Protein AF-A0A1A0FKZ5-F1 (afdb_monomer)

pLDDT: mean 76.73, std 18.74, range [37.38, 97.31]

Mean predicted aligned error: 16.05 Å

Solvent-accessible surface area (backbone atoms only — not comparable to full-atom values): 12827 Å² total; per-residue (Å²): 136,85,81,79,83,78,76,83,50,74,65,57,54,52,52,53,51,53,53,50,51,52,51,52,55,55,51,49,52,54,51,52,54,51,53,55,49,52,60,52,51,57,55,52,49,54,51,52,52,53,47,53,52,49,51,53,54,52,46,52,40,27,32,74,78,39,56,64,48,36,35,38,37,26,44,72,43,79,56,90,95,37,84,40,32,40,33,35,35,24,33,53,88,68,75,56,38,76,75,51,75,45,66,34,37,61,48,95,86,55,76,66,78,79,34,62,44,74,77,38,61,47,37,44,75,36,95,91,36,90,27,33,22,43,34,72,42,46,64,36,81,59,36,43,61,51,71,50,77,42,58,23,50,67,50,48,52,52,53,54,45,65,76,65,57,72,89,80,79,90,78,94,72,88,78,77,91,85,80,89,77,81,84,88,76,83,87,90,78,89,84,81,91,78,81,89,82,90,85,82,87,79,82,90,81,90,84,136

Nearest PDB structures (foldseek):
  3gyo-assembly1_A  TM=3.257E-01  e=2.453E+00  Saccharomyces cerevisiae
  1xr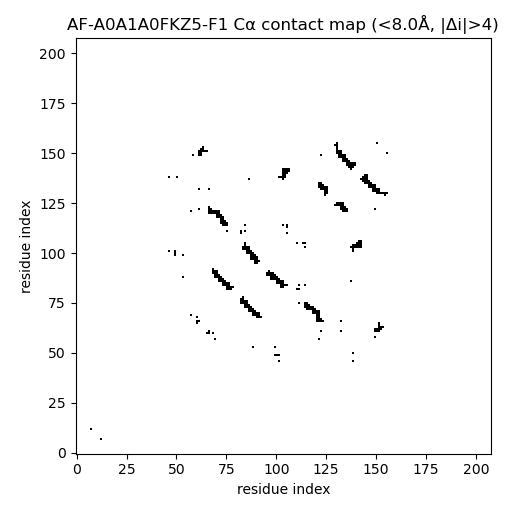0-assembly1_B  TM=2.768E-01  e=3.131E+00  Homo sapiens
  5knb-assembly1_G  TM=3.061E-01  e=9.972E+00  Enterococcus hirae ATCC 9790

Sequence (208 aa):
MRHAQRGFTLVELMVAMVIGTIIILGAGQLFLTTFQTFQNVDKISRKQENLVFIAQRVTREIRQNGPGRFTLECESEQVQEKDQCTCTVADTDEGNQPLVSFRKDLASDAMASQCEEPVRDLGEPVESNDALYRVALPIENNGESLIFHVAHRAAVLDIENAGNGGNDGNNNGNNGNNGNNGNNGNNGNNGNGNGGNANAGGRGNPNN

Structure (mmCIF, N/CA/C/O backbone):
data_AF-A0A1A0FKZ5-F1
#
_entry.id   AF-A0A1A0FKZ5-F1
#
loop_
_atom_site.group_PDB
_atom_site.id
_atom_site.type_symbol
_atom_site.label_atom_id
_atom_site.label_alt_id
_atom_site.label_comp_id
_atom_site.label_asym_id
_atom_site.label_entity_id
_atom_site.label_seq_id
_atom_site.pdbx_PDB_ins_code
_atom_site.Cartn_x
_atom_site.Cartn_y
_atom_site.Cartn_z
_atom_site.occupancy
_atom_site.B_iso_or_equiv
_atom_site.auth_seq_id
_atom_site.auth_comp_id
_atom_site.auth_asym_id
_atom_site.auth_atom_id
_atom_site.pdbx_PDB_model_num
ATOM 1 N N . MET A 1 1 ? -27.207 32.039 63.988 1.00 52.50 1 MET A N 1
ATOM 2 C CA . MET A 1 1 ? -28.091 31.354 63.019 1.00 52.50 1 MET A CA 1
ATOM 3 C C . MET A 1 1 ? -27.610 29.912 62.919 1.00 52.50 1 MET A C 1
ATOM 5 O O . MET A 1 1 ? -26.453 29.709 62.582 1.00 52.50 1 MET A O 1
ATOM 9 N N . ARG A 1 2 ? -28.406 28.926 63.353 1.00 59.38 2 ARG A N 1
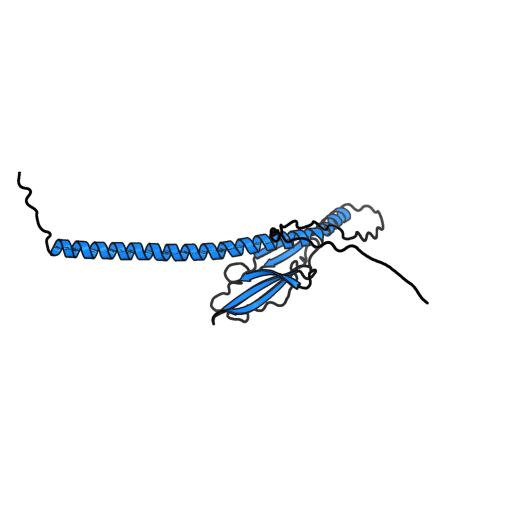ATOM 10 C CA . ARG A 1 2 ? -28.009 27.506 63.319 1.00 59.38 2 ARG A CA 1
ATOM 11 C C . ARG A 1 2 ? -28.452 26.914 61.983 1.00 59.38 2 ARG A C 1
ATOM 13 O O . ARG A 1 2 ? -29.649 26.831 61.731 1.00 59.38 2 ARG A O 1
ATOM 20 N N . HIS A 1 3 ? -27.500 26.534 61.136 1.00 62.47 3 HIS A N 1
ATOM 21 C CA . HIS A 1 3 ? -27.791 25.787 59.916 1.00 62.47 3 HIS A CA 1
ATOM 22 C C . HIS A 1 3 ? -28.210 24.366 60.301 1.00 62.47 3 HIS A C 1
ATOM 24 O O . HIS A 1 3 ? -27.417 23.607 60.851 1.00 62.47 3 HIS A O 1
ATOM 30 N N . ALA A 1 4 ? -29.473 24.021 60.055 1.00 63.81 4 ALA A N 1
ATOM 31 C CA . ALA A 1 4 ? -29.947 22.652 60.180 1.00 63.81 4 ALA A CA 1
ATOM 32 C C . ALA A 1 4 ? -29.345 21.827 59.034 1.00 63.81 4 ALA A C 1
ATOM 34 O O . ALA A 1 4 ? -29.677 22.045 57.869 1.00 63.81 4 ALA A O 1
ATOM 35 N N . GLN A 1 5 ? -28.445 20.900 59.358 1.00 69.88 5 GLN A N 1
ATOM 36 C CA . GLN A 1 5 ? -27.972 19.906 58.401 1.00 69.88 5 GLN A CA 1
ATOM 37 C C . GLN A 1 5 ? -29.117 18.927 58.129 1.00 69.88 5 GLN A C 1
ATOM 39 O O . GLN A 1 5 ? -29.456 18.095 58.969 1.00 69.88 5 GLN A O 1
ATOM 44 N N . ARG A 1 6 ? -29.758 19.062 56.967 1.00 72.00 6 ARG A N 1
ATOM 45 C CA . ARG A 1 6 ? -30.689 18.057 56.450 1.00 72.00 6 ARG A CA 1
ATOM 46 C C . ARG A 1 6 ? -29.858 16.867 55.964 1.00 72.00 6 ARG A C 1
ATOM 48 O O . ARG A 1 6 ? -29.045 17.028 55.062 1.00 72.00 6 ARG A O 1
ATOM 55 N N . GLY A 1 7 ? -30.008 15.715 56.618 1.00 73.81 7 GLY A N 1
ATOM 56 C CA . GLY A 1 7 ? -29.386 14.463 56.186 1.00 73.81 7 GLY A CA 1
ATOM 57 C C . GLY A 1 7 ? -30.010 13.950 54.886 1.00 73.81 7 GLY A C 1
ATOM 58 O O . GLY A 1 7 ? -31.175 14.231 54.611 1.00 73.81 7 GLY A O 1
ATOM 59 N N . PHE A 1 8 ? -29.230 13.209 54.101 1.00 77.69 8 PHE A N 1
ATOM 60 C CA . PHE A 1 8 ? -29.691 12.600 52.854 1.00 77.69 8 PHE A CA 1
ATOM 61 C C . PHE A 1 8 ? -30.720 11.504 53.120 1.00 77.69 8 PHE A C 1
ATOM 63 O O . PHE A 1 8 ? -30.576 10.698 54.044 1.00 77.69 8 PHE A O 1
ATOM 70 N N . THR A 1 9 ? -31.753 11.456 52.285 1.00 88.44 9 THR A N 1
ATOM 71 C CA . THR A 1 9 ? -32.725 10.361 52.314 1.00 88.44 9 THR A CA 1
ATOM 72 C C . THR A 1 9 ? -32.141 9.110 51.649 1.00 88.44 9 THR A C 1
ATOM 74 O O . THR A 1 9 ? -31.326 9.196 50.731 1.00 88.44 9 THR A O 1
ATOM 77 N N . LEU A 1 10 ? -32.568 7.917 52.080 1.00 90.81 10 LEU A N 1
ATOM 78 C CA . LEU A 1 10 ? -32.136 6.649 51.468 1.00 90.81 10 LEU A CA 1
ATOM 79 C C . LEU A 1 10 ? -32.458 6.611 49.962 1.00 90.81 10 LEU A C 1
ATOM 81 O O . LEU A 1 10 ? -31.671 6.108 49.163 1.00 90.81 10 LEU A O 1
ATOM 85 N N . VAL A 1 11 ? -33.584 7.219 49.577 1.00 93.31 11 VAL A N 1
ATOM 86 C CA . VAL A 1 11 ? -34.019 7.349 48.181 1.00 93.31 11 VAL A CA 1
ATOM 87 C C . VAL A 1 11 ? -33.087 8.264 47.377 1.00 93.31 11 VAL A C 1
ATOM 89 O O . VAL A 1 11 ? -32.729 7.904 46.259 1.00 93.31 11 VAL A O 1
ATOM 92 N N . GLU A 1 12 ? -32.629 9.397 47.927 1.00 92.00 12 GLU A N 1
ATOM 93 C CA . GLU A 1 12 ? -31.637 10.260 47.256 1.00 92.00 12 GLU A CA 1
ATOM 94 C C . GLU A 1 12 ? -30.333 9.518 46.962 1.00 92.00 12 GLU A C 1
ATOM 96 O O . GLU A 1 12 ? -29.773 9.672 45.878 1.00 92.00 12 GLU A O 1
ATOM 101 N N . LEU A 1 13 ? -29.869 8.685 47.897 1.00 91.12 13 LEU A N 1
ATOM 102 C CA . LEU A 1 13 ? -28.644 7.907 47.713 1.00 91.12 13 LEU A CA 1
ATOM 103 C C . LEU A 1 13 ? -28.816 6.867 46.596 1.00 91.12 13 LEU A C 1
ATOM 105 O O . LEU A 1 13 ? -27.956 6.751 45.722 1.00 91.12 13 LEU A O 1
ATOM 109 N N . MET A 1 14 ? -29.953 6.166 46.567 1.00 95.12 14 MET A N 1
ATOM 110 C CA . MET A 1 14 ? -30.265 5.213 45.496 1.00 95.12 14 MET A CA 1
ATOM 111 C C . MET A 1 14 ? -30.308 5.888 44.121 1.00 95.12 14 MET A C 1
ATOM 113 O O . MET A 1 14 ? -29.699 5.391 43.175 1.00 95.12 14 MET A O 1
ATOM 117 N 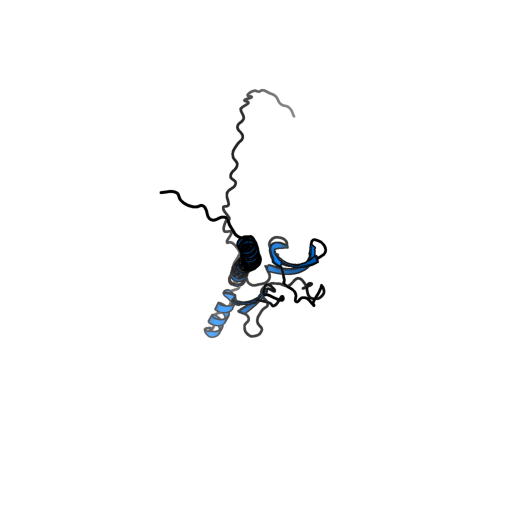N . VAL A 1 15 ? -30.971 7.043 44.014 1.00 95.69 15 VAL A N 1
ATOM 118 C CA . VAL A 1 15 ? -31.057 7.798 42.755 1.00 95.69 15 VAL A CA 1
ATOM 119 C C . VAL A 1 15 ? -29.676 8.290 42.313 1.00 95.69 15 VAL A C 1
ATOM 121 O O . VAL A 1 15 ? -29.320 8.125 41.147 1.00 95.69 15 VAL A O 1
ATOM 124 N N . ALA A 1 16 ? -28.862 8.821 43.230 1.00 95.69 16 ALA A N 1
ATOM 125 C CA . ALA A 1 16 ? -27.506 9.275 42.922 1.00 95.69 16 ALA A CA 1
ATOM 126 C C . ALA A 1 16 ? -26.613 8.137 42.397 1.00 95.69 16 ALA A C 1
ATOM 128 O O . ALA A 1 16 ? -25.882 8.326 41.424 1.00 95.69 16 ALA A O 1
ATOM 129 N N . MET A 1 17 ? -26.707 6.941 42.988 1.00 94.38 17 MET A N 1
ATOM 130 C CA . MET A 1 17 ? -25.947 5.767 42.551 1.00 94.38 17 MET A CA 1
ATOM 131 C C . MET A 1 17 ? -26.383 5.279 41.165 1.00 94.38 17 MET A C 1
ATOM 133 O O . MET A 1 17 ? -25.534 4.968 40.326 1.00 94.38 17 MET A O 1
ATOM 137 N N . VAL A 1 18 ? -27.690 5.254 40.892 1.00 97.06 18 VAL A N 1
ATOM 138 C CA . VAL A 1 18 ? -28.225 4.875 39.574 1.00 97.06 18 VAL A CA 1
ATOM 139 C C . VAL A 1 18 ? -27.765 5.864 38.503 1.00 97.06 18 VAL A C 1
ATOM 141 O O . VAL A 1 18 ? -27.221 5.444 37.483 1.00 97.06 18 VAL A O 1
ATOM 144 N N . ILE A 1 19 ? -27.907 7.170 38.753 1.00 96.75 19 ILE A N 1
ATOM 145 C CA . ILE A 1 19 ? -27.475 8.213 37.812 1.00 96.75 19 ILE A CA 1
ATOM 146 C C . ILE A 1 19 ? -25.961 8.130 37.575 1.00 96.75 19 ILE A C 1
ATOM 148 O O . ILE A 1 19 ? -25.523 8.145 36.425 1.00 96.75 19 ILE A O 1
ATOM 152 N N . GLY A 1 20 ? -25.162 7.973 38.635 1.00 96.88 20 GLY A N 1
ATOM 153 C CA . GLY A 1 20 ? -23.710 7.822 38.520 1.00 96.88 20 GLY A CA 1
ATOM 154 C C . GLY A 1 20 ? -23.307 6.608 37.680 1.00 96.88 20 GLY A C 1
ATOM 155 O O . GLY A 1 20 ? -22.432 6.713 36.824 1.00 96.88 20 GLY A O 1
ATOM 156 N N . THR A 1 21 ? -23.996 5.478 37.854 1.00 96.19 21 THR A N 1
ATOM 157 C CA . THR A 1 21 ? -23.720 4.248 37.094 1.00 96.19 21 THR A CA 1
ATOM 158 C C . THR A 1 21 ? -24.032 4.423 35.606 1.00 96.19 21 THR A C 1
ATOM 160 O O . THR A 1 21 ? -23.232 4.026 34.760 1.00 96.19 21 THR A O 1
ATOM 163 N N . ILE A 1 22 ? -25.155 5.068 35.273 1.00 97.31 22 ILE A N 1
ATOM 164 C CA . ILE A 1 22 ? -25.542 5.347 33.881 1.00 97.31 22 ILE A CA 1
ATOM 165 C C . ILE A 1 22 ? -24.504 6.245 33.199 1.00 97.31 22 ILE A C 1
ATOM 167 O O . ILE A 1 22 ? -24.086 5.955 32.078 1.00 97.31 22 ILE A O 1
ATOM 171 N N . ILE A 1 23 ? -24.053 7.304 33.879 1.00 97.12 23 ILE A N 1
ATOM 172 C CA . ILE A 1 23 ? -23.056 8.234 33.330 1.00 97.12 23 ILE A CA 1
ATOM 173 C C . ILE A 1 23 ? -21.723 7.519 33.081 1.00 97.12 23 ILE A C 1
ATOM 175 O O . ILE A 1 23 ? -21.146 7.680 32.008 1.00 97.12 23 ILE A O 1
ATOM 179 N N . ILE A 1 24 ? -21.249 6.704 34.031 1.00 96.62 24 ILE A N 1
ATOM 180 C CA . ILE A 1 24 ? -19.986 5.960 33.888 1.00 96.62 24 ILE A CA 1
ATOM 181 C C . ILE A 1 24 ? -20.064 4.966 32.725 1.00 96.62 24 ILE A C 1
ATOM 183 O O . ILE A 1 24 ? -19.129 4.894 31.930 1.00 96.62 24 ILE A O 1
ATOM 187 N N . LEU A 1 25 ? -21.172 4.232 32.585 1.00 94.62 25 LEU A N 1
ATOM 188 C CA . LEU A 1 25 ? -21.359 3.293 31.475 1.00 94.62 25 LEU A CA 1
ATOM 189 C C . LEU A 1 25 ? -21.413 4.012 30.121 1.00 94.62 25 LEU A C 1
ATOM 191 O O . LEU A 1 25 ? -20.750 3.582 29.178 1.00 94.62 25 LEU A O 1
ATOM 195 N N . GLY A 1 26 ? -22.147 5.125 30.032 1.00 93.81 26 GLY A N 1
ATOM 196 C CA . GLY A 1 26 ? -22.224 5.929 28.811 1.00 93.81 26 GLY A CA 1
ATOM 197 C C . GLY A 1 26 ? -20.870 6.523 28.410 1.00 93.81 26 GLY A C 1
ATOM 198 O O . GLY A 1 26 ? -20.446 6.391 27.262 1.00 93.81 26 GLY A O 1
ATOM 199 N N . ALA A 1 27 ? -20.147 7.117 29.364 1.00 93.25 27 ALA A N 1
ATOM 200 C CA . ALA A 1 27 ? -18.806 7.652 29.129 1.00 93.25 27 ALA A CA 1
ATOM 201 C C . ALA A 1 27 ? -17.795 6.547 28.775 1.00 93.25 27 ALA A C 1
ATOM 203 O O . ALA A 1 27 ? -16.945 6.747 27.907 1.00 93.25 27 ALA A O 1
ATOM 204 N N . GLY A 1 28 ? -17.912 5.368 29.397 1.00 91.06 28 GLY A N 1
ATOM 205 C CA . GLY A 1 28 ? -17.081 4.203 29.101 1.00 91.06 28 GLY A CA 1
ATOM 206 C C . GLY A 1 28 ? -17.231 3.730 27.656 1.00 91.06 28 GLY A C 1
ATOM 207 O O . GLY A 1 28 ? -16.228 3.499 26.986 1.00 91.06 28 GLY A O 1
ATOM 208 N N . GLN A 1 29 ? -18.462 3.658 27.140 1.00 85.12 29 GLN A N 1
ATOM 209 C CA . GLN A 1 29 ? -18.702 3.306 25.735 1.00 85.12 29 GLN A CA 1
ATOM 210 C C . GLN A 1 29 ? -18.050 4.308 24.776 1.00 85.12 29 GLN A C 1
ATOM 212 O O . GLN A 1 29 ? -17.319 3.898 23.876 1.00 85.12 29 GLN A O 1
ATOM 217 N N . LEU A 1 30 ? -18.240 5.611 25.007 1.00 83.81 30 LEU A N 1
ATOM 218 C CA . LEU A 1 30 ? -17.622 6.659 24.185 1.00 83.81 30 LEU A CA 1
ATOM 219 C C . LEU A 1 30 ? -16.091 6.573 24.193 1.00 83.81 30 LEU A C 1
ATOM 221 O O . LEU A 1 30 ? -15.450 6.707 23.147 1.00 83.81 30 LEU A O 1
ATOM 225 N N . PHE A 1 31 ? -15.501 6.320 25.361 1.00 85.62 31 PHE A N 1
ATOM 226 C CA . PHE A 1 31 ? -14.058 6.163 25.506 1.00 85.62 31 PHE A CA 1
ATOM 227 C C . PHE A 1 31 ? -13.532 4.946 24.727 1.00 85.62 31 PHE A C 1
ATOM 229 O O . PHE A 1 31 ? -12.544 5.063 24.000 1.00 85.62 31 PHE A O 1
ATOM 236 N N . LEU A 1 32 ? -14.224 3.803 24.803 1.00 80.75 32 LEU A N 1
ATOM 237 C CA . LEU A 1 32 ? -13.868 2.594 24.051 1.00 80.75 32 LEU A CA 1
ATOM 238 C C . LEU A 1 32 ? -13.947 2.815 22.532 1.00 80.75 32 LEU A C 1
ATOM 240 O O . LEU A 1 32 ? -13.007 2.463 21.817 1.00 80.75 32 LEU A O 1
ATOM 244 N N . THR A 1 33 ? -15.021 3.436 22.035 1.00 74.69 33 THR A N 1
ATOM 245 C CA . THR A 1 33 ? -15.176 3.757 20.603 1.00 74.69 33 THR A CA 1
ATOM 246 C C . THR A 1 33 ? -14.077 4.702 20.113 1.00 74.69 33 THR A C 1
ATOM 248 O O . THR A 1 33 ? -13.536 4.532 19.018 1.00 74.69 33 THR A O 1
ATOM 251 N N . THR A 1 34 ? -13.694 5.676 20.938 1.00 69.94 34 THR A N 1
ATOM 252 C CA . THR A 1 34 ? -12.610 6.614 20.626 1.00 69.94 34 THR A CA 1
ATOM 253 C C . THR A 1 34 ? -11.265 5.888 20.509 1.00 69.94 34 THR A C 1
ATOM 255 O O . THR A 1 34 ? -10.531 6.099 19.545 1.00 69.94 34 THR A O 1
ATOM 258 N N . PHE A 1 35 ? -10.963 4.966 21.429 1.00 69.50 35 PHE A N 1
ATOM 259 C CA . PHE A 1 35 ? -9.728 4.174 21.391 1.00 69.50 35 PHE A CA 1
ATOM 260 C C . PHE A 1 35 ? -9.647 3.265 20.153 1.00 69.50 35 PHE A C 1
ATOM 262 O O . PHE A 1 35 ? -8.599 3.171 19.515 1.00 69.50 35 PHE A O 1
ATOM 269 N N . GLN A 1 36 ? -10.767 2.649 19.762 1.00 67.62 36 GLN A N 1
ATOM 270 C CA . GLN A 1 36 ? -10.864 1.867 18.523 1.00 67.62 36 GLN A CA 1
ATOM 271 C C . GLN A 1 36 ? -10.640 2.735 17.275 1.00 67.62 36 GLN A C 1
ATOM 273 O O . GLN A 1 36 ? -9.952 2.320 16.343 1.00 67.62 36 GLN A O 1
ATOM 278 N N . THR A 1 37 ? -11.171 3.960 17.272 1.00 64.50 37 THR A N 1
ATOM 279 C CA . THR A 1 37 ? -11.005 4.910 16.162 1.00 64.50 37 THR A CA 1
ATOM 280 C C . THR A 1 37 ? -9.538 5.304 15.979 1.00 64.50 37 THR A C 1
ATOM 282 O O . THR A 1 37 ? -9.042 5.275 14.855 1.00 64.50 37 THR A O 1
ATOM 285 N N . PHE A 1 38 ? -8.808 5.584 17.065 1.00 61.06 38 PHE A N 1
ATOM 286 C CA . PHE A 1 38 ? -7.378 5.914 16.993 1.00 61.06 38 PHE A CA 1
ATOM 287 C C . PHE A 1 38 ? -6.530 4.779 16.404 1.00 61.06 38 PHE A C 1
ATOM 289 O O . PHE A 1 38 ? -5.713 5.022 15.518 1.00 61.06 38 PHE A O 1
ATOM 296 N N . GLN A 1 39 ? -6.774 3.529 16.810 1.00 63.56 39 GLN A N 1
ATOM 297 C CA . GLN A 1 39 ? -6.054 2.378 16.250 1.00 63.56 39 GLN A CA 1
ATO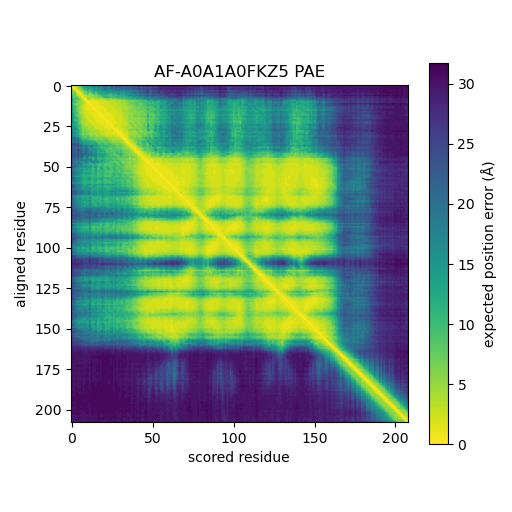M 298 C C . GLN A 1 39 ? -6.310 2.180 14.749 1.00 63.56 39 GLN A C 1
ATOM 300 O O . GLN A 1 39 ? -5.443 1.680 14.032 1.00 63.56 39 GLN A O 1
ATOM 305 N N . ASN A 1 40 ? -7.494 2.558 14.263 1.00 61.34 40 ASN A N 1
ATOM 306 C CA . ASN A 1 40 ? -7.819 2.486 12.841 1.00 61.34 40 ASN A CA 1
ATOM 307 C C . ASN A 1 40 ? -7.111 3.586 12.038 1.00 61.34 40 ASN A C 1
ATOM 309 O O . ASN A 1 40 ? -6.623 3.314 10.942 1.00 61.34 40 ASN A O 1
ATOM 313 N N . VAL A 1 41 ? -6.984 4.793 12.599 1.00 65.81 41 VAL A N 1
ATOM 314 C CA . VAL A 1 41 ? -6.246 5.901 11.967 1.00 65.81 41 VAL A CA 1
ATOM 315 C C . VAL A 1 41 ? -4.766 5.548 11.777 1.00 65.81 41 VAL A C 1
ATOM 317 O O . VAL A 1 41 ? -4.231 5.745 10.686 1.00 65.81 41 VAL A O 1
ATOM 320 N N . ASP A 1 42 ? -4.120 4.943 12.776 1.00 64.62 42 ASP A N 1
ATOM 321 C CA . ASP A 1 42 ? -2.703 4.557 12.682 1.00 64.62 42 ASP A CA 1
ATOM 322 C C . ASP A 1 42 ? -2.431 3.516 11.587 1.00 64.62 42 ASP A C 1
ATOM 324 O O . ASP A 1 42 ? -1.384 3.548 10.933 1.00 64.62 42 ASP A O 1
ATOM 328 N N . LYS A 1 43 ? -3.366 2.583 11.367 1.00 69.25 43 LYS A N 1
ATOM 329 C CA . LYS A 1 43 ? -3.251 1.573 10.303 1.00 69.25 43 LYS A CA 1
ATOM 330 C C . LYS A 1 43 ? -3.347 2.204 8.917 1.00 69.25 43 LYS A C 1
ATOM 332 O O . LYS A 1 43 ? -2.577 1.841 8.033 1.00 69.25 43 LYS A O 1
ATOM 337 N N . ILE A 1 44 ? -4.262 3.158 8.741 1.00 76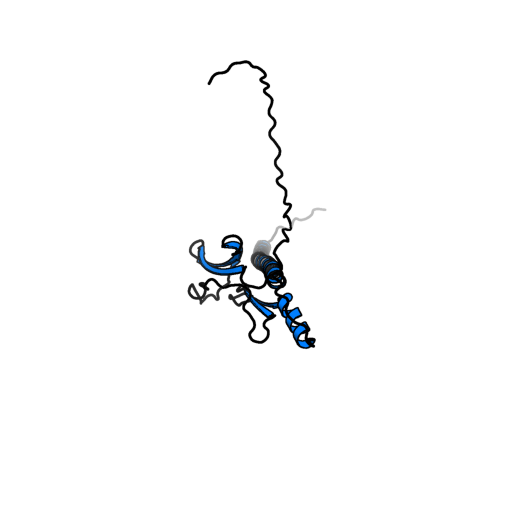.38 44 ILE A N 1
ATOM 338 C CA . ILE A 1 44 ? -4.435 3.883 7.476 1.00 76.38 44 ILE A CA 1
ATOM 339 C C . ILE A 1 44 ? -3.199 4.739 7.177 1.00 76.38 44 ILE A C 1
ATOM 341 O O . ILE A 1 44 ? -2.711 4.729 6.050 1.00 76.38 44 ILE A O 1
ATOM 345 N N . SER A 1 45 ? -2.657 5.421 8.189 1.00 80.50 45 SER A N 1
ATOM 346 C CA . SER A 1 45 ? -1.483 6.289 8.039 1.00 80.50 45 SER A CA 1
ATOM 347 C C . SER A 1 45 ? -0.269 5.542 7.466 1.00 80.50 45 SER A C 1
ATOM 349 O O . SER A 1 45 ? 0.309 5.967 6.468 1.00 80.50 45 SER A O 1
ATOM 351 N N . ARG A 1 46 ? 0.055 4.358 8.008 1.00 84.81 46 ARG A N 1
ATOM 352 C CA . ARG A 1 46 ? 1.186 3.540 7.519 1.00 84.81 46 ARG A CA 1
ATOM 353 C C . ARG A 1 46 ? 0.997 3.059 6.079 1.00 84.81 46 ARG A C 1
ATOM 355 O O . ARG A 1 46 ? 1.960 3.001 5.322 1.00 84.81 46 ARG A O 1
ATOM 362 N N . LYS A 1 47 ? -0.237 2.728 5.679 1.00 86.56 47 LYS A N 1
ATOM 363 C CA . LYS A 1 47 ? -0.533 2.356 4.285 1.00 86.56 47 LYS A CA 1
ATOM 364 C C . LYS A 1 47 ? -0.289 3.523 3.334 1.00 86.56 47 LYS A C 1
ATOM 366 O O . LYS A 1 47 ? 0.295 3.325 2.275 1.00 86.56 47 LYS A O 1
ATOM 371 N N . GLN A 1 48 ? -0.711 4.728 3.720 1.00 88.69 48 GLN A N 1
ATOM 372 C CA . GLN A 1 48 ? -0.500 5.929 2.913 1.00 88.69 48 GLN A CA 1
ATOM 373 C C . GLN A 1 48 ? 0.986 6.264 2.774 1.00 88.69 48 GLN A C 1
ATOM 375 O O . GLN A 1 48 ? 1.431 6.588 1.677 1.00 88.69 48 GLN A O 1
ATOM 380 N N . GLU A 1 49 ? 1.763 6.135 3.849 1.00 91.94 49 GLU A N 1
ATOM 381 C CA . GLU A 1 49 ? 3.214 6.334 3.813 1.00 91.94 49 GLU A CA 1
ATOM 382 C C . GLU A 1 49 ? 3.896 5.354 2.849 1.00 91.94 49 GLU A C 1
ATOM 384 O O . GLU A 1 49 ? 4.604 5.777 1.931 1.00 91.94 49 GLU A O 1
ATOM 389 N N . ASN A 1 50 ? 3.605 4.058 2.993 1.00 93.38 50 ASN A N 1
ATOM 390 C CA . ASN A 1 50 ? 4.139 3.014 2.121 1.00 93.38 50 ASN A CA 1
ATOM 391 C C . ASN A 1 50 ? 3.752 3.248 0.656 1.00 93.38 50 ASN A C 1
ATOM 393 O O . ASN A 1 50 ? 4.598 3.156 -0.233 1.00 93.38 50 ASN A O 1
ATOM 397 N N . LEU A 1 51 ? 2.489 3.597 0.402 1.00 93.62 51 LEU A N 1
ATOM 398 C CA . LEU A 1 51 ? 1.998 3.887 -0.939 1.00 93.62 51 LEU A CA 1
ATOM 399 C C . LEU A 1 51 ? 2.738 5.067 -1.573 1.00 93.62 51 LEU A C 1
ATOM 401 O O . LEU A 1 51 ? 3.205 4.961 -2.705 1.00 93.62 51 LEU A O 1
ATOM 405 N N . VAL A 1 52 ? 2.835 6.192 -0.860 1.00 94.69 52 VAL A N 1
ATOM 406 C CA . VAL A 1 52 ? 3.499 7.399 -1.370 1.00 94.69 52 VAL A CA 1
ATOM 407 C C . VAL A 1 52 ? 4.968 7.110 -1.658 1.00 94.69 52 VAL A C 1
ATOM 409 O O . VAL A 1 52 ? 5.467 7.510 -2.711 1.00 94.69 52 VAL A O 1
ATOM 412 N N . PHE A 1 53 ? 5.645 6.370 -0.777 1.00 95.69 53 PHE A N 1
ATOM 413 C CA . PHE A 1 53 ? 7.030 5.966 -0.987 1.00 95.69 53 PHE A CA 1
ATOM 414 C C . PHE A 1 53 ? 7.194 5.100 -2.246 1.00 95.69 53 PHE A C 1
ATOM 416 O O . PHE A 1 53 ? 8.002 5.436 -3.118 1.00 95.69 53 PHE A O 1
ATOM 423 N N . ILE A 1 54 ? 6.405 4.024 -2.380 1.00 95.62 54 ILE A N 1
ATOM 424 C CA . ILE A 1 54 ? 6.464 3.122 -3.542 1.00 95.62 54 ILE A CA 1
ATOM 425 C C . ILE A 1 54 ? 6.155 3.903 -4.822 1.00 95.62 54 ILE A C 1
ATOM 427 O O . ILE A 1 54 ? 6.922 3.839 -5.782 1.00 95.62 54 ILE A O 1
ATOM 431 N N . ALA A 1 55 ? 5.084 4.701 -4.826 1.00 95.50 55 ALA A N 1
ATOM 432 C CA . ALA A 1 55 ? 4.687 5.497 -5.980 1.00 95.50 55 ALA A CA 1
ATOM 433 C C . ALA A 1 55 ? 5.801 6.457 -6.416 1.00 95.50 55 ALA A C 1
ATOM 435 O O . ALA A 1 55 ? 6.098 6.534 -7.606 1.00 95.50 55 ALA A O 1
ATOM 436 N N . GLN A 1 56 ? 6.465 7.149 -5.485 1.00 95.94 56 GLN A N 1
ATOM 437 C CA . GLN A 1 56 ? 7.570 8.057 -5.809 1.00 95.94 56 GLN A CA 1
ATOM 438 C C . GLN A 1 56 ? 8.789 7.325 -6.382 1.00 95.94 56 GLN A C 1
ATOM 440 O O . GLN A 1 56 ? 9.371 7.796 -7.364 1.00 95.94 56 GLN A O 1
ATOM 445 N N . ARG A 1 57 ? 9.182 6.189 -5.791 1.00 95.12 57 ARG A N 1
ATOM 446 C CA . ARG A 1 57 ? 10.348 5.407 -6.235 1.00 95.12 57 ARG A CA 1
ATOM 447 C C . ARG A 1 57 ? 10.104 4.759 -7.596 1.00 95.12 57 ARG A C 1
ATOM 449 O O . ARG A 1 57 ? 10.874 5.011 -8.520 1.00 95.12 57 ARG A O 1
ATOM 456 N N . VAL A 1 58 ? 8.998 4.032 -7.743 1.00 95.38 58 VAL A N 1
ATOM 457 C CA . VAL A 1 58 ? 8.627 3.331 -8.982 1.00 95.38 58 VAL A CA 1
ATOM 458 C C . VAL A 1 58 ? 8.360 4.320 -10.114 1.00 95.38 58 VAL A C 1
ATOM 460 O O . VAL A 1 58 ? 8.892 4.159 -11.207 1.00 95.38 58 VAL A O 1
ATOM 463 N N . THR A 1 59 ? 7.608 5.398 -9.861 1.00 95.81 59 THR A N 1
ATOM 464 C CA . THR A 1 59 ? 7.329 6.408 -10.899 1.00 95.81 59 THR A CA 1
ATOM 465 C C . THR A 1 59 ? 8.607 7.067 -11.391 1.00 95.81 59 THR A C 1
ATOM 467 O O . THR A 1 59 ? 8.765 7.291 -12.589 1.00 95.81 59 THR A O 1
ATOM 470 N N . ARG A 1 60 ? 9.526 7.415 -10.484 1.00 95.38 60 ARG A N 1
ATOM 471 C CA . ARG A 1 60 ? 10.797 8.028 -10.877 1.00 95.38 60 ARG A CA 1
ATOM 472 C C . ARG A 1 60 ? 11.617 7.086 -11.753 1.00 95.38 60 ARG A C 1
ATOM 474 O O . ARG A 1 60 ? 12.137 7.546 -12.764 1.00 95.38 60 ARG A O 1
ATOM 481 N N . GLU A 1 61 ? 11.701 5.817 -11.374 1.00 95.12 61 GLU A N 1
ATOM 482 C CA . GLU A 1 61 ? 12.454 4.807 -12.115 1.00 95.12 61 GLU A CA 1
ATOM 483 C C . GLU A 1 61 ? 11.863 4.572 -13.505 1.00 95.12 61 GLU A C 1
ATOM 485 O O . GLU A 1 61 ? 12.556 4.783 -14.497 1.00 95.12 61 GLU A O 1
ATOM 490 N N . ILE A 1 62 ? 10.557 4.296 -13.597 1.00 94.44 62 ILE A N 1
ATOM 491 C CA . ILE A 1 62 ? 9.880 4.074 -14.884 1.00 94.44 62 I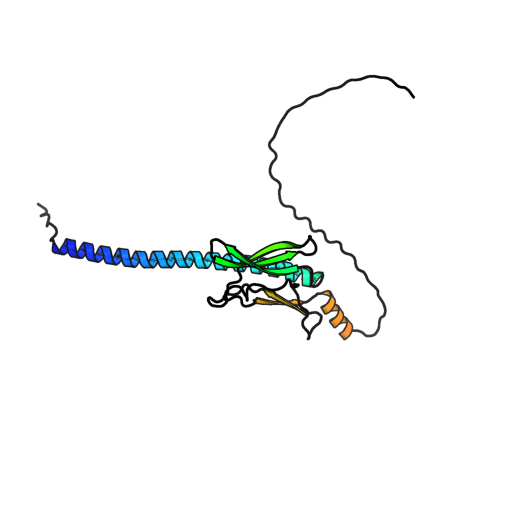LE A CA 1
ATOM 492 C C . ILE A 1 62 ? 10.029 5.287 -15.805 1.00 94.44 62 ILE A C 1
ATOM 494 O O . ILE A 1 62 ? 10.219 5.136 -17.008 1.00 94.44 62 ILE A O 1
ATOM 498 N N . ARG A 1 63 ? 9.989 6.511 -15.264 1.00 93.56 63 ARG A N 1
ATOM 499 C CA . ARG A 1 63 ? 10.177 7.730 -16.065 1.00 93.56 63 ARG A CA 1
ATOM 500 C C . ARG A 1 63 ? 11.589 7.878 -16.628 1.00 93.56 63 ARG A C 1
ATOM 502 O O . ARG A 1 63 ? 11.724 8.525 -17.667 1.00 93.56 63 ARG A O 1
ATOM 509 N N . GLN A 1 64 ? 12.609 7.390 -15.923 1.00 92.50 64 GLN A N 1
ATOM 510 C CA . GLN A 1 64 ? 14.024 7.633 -16.233 1.00 92.50 64 GLN A CA 1
ATOM 511 C C . GLN A 1 64 ? 14.666 6.471 -16.990 1.00 92.50 64 GLN A C 1
ATOM 513 O O . GLN A 1 64 ? 15.350 6.721 -17.978 1.00 92.50 64 GLN A O 1
ATOM 518 N N . ASN A 1 65 ? 14.421 5.245 -16.533 1.00 92.50 65 ASN A N 1
ATOM 519 C CA . ASN A 1 65 ? 15.126 4.040 -16.962 1.00 92.50 65 ASN A CA 1
ATOM 520 C C . ASN A 1 65 ? 14.180 2.972 -17.546 1.00 92.50 65 ASN A C 1
ATOM 522 O O . ASN A 1 65 ? 14.653 2.034 -18.178 1.00 92.50 65 ASN A O 1
ATOM 526 N N . GLY A 1 66 ? 12.862 3.124 -17.367 1.00 91.25 66 GLY A N 1
ATOM 527 C CA . GLY A 1 66 ? 11.855 2.145 -17.790 1.00 91.25 66 GLY A CA 1
ATOM 528 C C . GLY A 1 66 ? 11.414 1.194 -16.663 1.00 91.25 66 GLY A C 1
ATOM 529 O O . GLY A 1 66 ? 11.821 1.366 -15.512 1.00 91.25 66 GLY A O 1
ATOM 530 N N . PRO A 1 67 ? 10.503 0.246 -16.948 1.00 91.69 67 PRO A N 1
ATOM 531 C CA . PRO A 1 67 ? 10.018 -0.736 -15.971 1.00 91.69 67 PRO A CA 1
ATOM 532 C C . PRO A 1 67 ? 11.027 -1.875 -15.723 1.00 91.69 67 PRO A C 1
ATOM 534 O O . PRO A 1 67 ? 12.048 -1.966 -16.397 1.00 91.69 67 PRO A O 1
ATOM 537 N N . GLY A 1 68 ? 10.711 -2.778 -14.786 1.00 91.06 68 GLY A N 1
ATOM 538 C CA . GLY A 1 68 ? 11.429 -4.055 -14.602 1.00 91.06 68 GLY A CA 1
ATOM 539 C C . GLY A 1 68 ? 12.451 -4.096 -13.461 1.00 91.06 68 GLY A C 1
ATOM 540 O O . GLY A 1 68 ? 12.889 -5.170 -13.065 1.00 91.06 68 GLY A O 1
ATOM 541 N N . ARG A 1 69 ? 12.804 -2.948 -12.873 1.00 93.75 69 ARG A N 1
ATOM 542 C CA . ARG A 1 69 ? 13.694 -2.902 -11.699 1.00 93.75 69 ARG A CA 1
ATOM 543 C C . ARG A 1 69 ? 13.004 -3.313 -10.397 1.00 93.75 69 ARG A C 1
ATOM 545 O O . ARG A 1 69 ? 13.626 -3.874 -9.503 1.00 93.75 69 ARG A O 1
ATOM 552 N N . PHE A 1 70 ? 11.730 -2.970 -10.243 1.00 95.81 70 PHE A N 1
ATOM 553 C CA . PHE A 1 70 ? 11.004 -3.257 -9.012 1.00 95.81 70 PHE A CA 1
ATOM 554 C C . PHE A 1 70 ? 10.056 -4.422 -9.216 1.00 95.81 70 PHE A C 1
ATOM 556 O O . PHE A 1 70 ? 9.285 -4.417 -10.173 1.00 95.81 70 PHE A O 1
ATOM 563 N N . THR A 1 71 ? 10.069 -5.365 -8.285 1.00 95.12 71 THR A N 1
ATOM 564 C CA . THR A 1 71 ? 9.151 -6.504 -8.251 1.00 95.12 71 THR A CA 1
ATOM 565 C C . THR A 1 71 ? 8.181 -6.365 -7.089 1.00 95.12 71 THR A C 1
ATOM 567 O O . THR A 1 71 ? 8.459 -5.680 -6.103 1.00 95.12 71 THR A O 1
ATOM 570 N N . LEU A 1 72 ? 7.022 -6.999 -7.219 1.00 94.56 72 LEU A N 1
ATOM 571 C CA . LEU A 1 72 ? 6.056 -7.184 -6.147 1.00 94.56 72 LEU A CA 1
ATOM 572 C C . LEU A 1 72 ? 5.847 -8.681 -5.932 1.00 94.56 72 LEU A C 1
ATOM 574 O O . LEU A 1 72 ? 5.568 -9.411 -6.883 1.00 94.56 72 LEU A O 1
ATOM 578 N N . GLU A 1 73 ? 5.935 -9.097 -4.676 1.00 93.44 73 GLU A N 1
ATOM 579 C CA . GLU A 1 73 ? 5.666 -10.461 -4.229 1.00 93.44 73 GLU A CA 1
ATOM 580 C C . GLU A 1 73 ? 4.757 -10.413 -3.003 1.00 93.44 73 GLU A C 1
ATOM 582 O O . GLU A 1 73 ? 4.973 -9.592 -2.109 1.00 93.44 73 GLU A O 1
ATOM 587 N N . CYS A 1 74 ? 3.729 -11.260 -2.964 1.00 92.19 74 CYS A N 1
ATOM 588 C CA . CYS A 1 74 ? 2.819 -11.363 -1.827 1.00 92.19 74 CYS A CA 1
ATOM 589 C C . CYS A 1 74 ? 2.844 -12.787 -1.276 1.00 92.19 74 CYS A C 1
ATOM 591 O O . CYS A 1 74 ? 2.534 -13.737 -1.994 1.00 92.19 74 CYS A O 1
ATOM 593 N N . GLU A 1 75 ? 3.172 -12.913 0.008 1.00 89.12 75 GLU A N 1
ATOM 594 C CA . GLU A 1 75 ? 3.251 -14.188 0.717 1.00 89.12 75 GLU A CA 1
ATOM 595 C C . GLU A 1 75 ? 2.334 -14.177 1.949 1.00 89.12 75 GLU A C 1
ATOM 597 O O . GLU A 1 75 ? 2.079 -13.136 2.572 1.00 89.12 75 GLU A O 1
ATOM 602 N N . SER A 1 76 ? 1.807 -15.355 2.287 1.00 86.94 76 SER A N 1
ATOM 603 C CA . SER A 1 76 ? 1.042 -15.570 3.512 1.00 86.94 76 SER A CA 1
ATOM 604 C C . SER A 1 76 ? 1.987 -15.899 4.664 1.00 86.94 76 SER A C 1
ATOM 606 O O . SER A 1 76 ? 2.579 -16.974 4.709 1.00 86.94 76 SER A O 1
ATOM 608 N N . GLU A 1 77 ? 2.076 -15.008 5.645 1.00 80.62 77 GLU A N 1
ATOM 609 C CA . GLU A 1 77 ? 2.875 -15.198 6.853 1.00 80.62 77 GLU A CA 1
ATOM 610 C C . GLU A 1 77 ? 1.980 -15.574 8.043 1.00 80.62 77 GLU A C 1
ATOM 612 O O . GLU A 1 77 ? 0.966 -14.922 8.314 1.00 80.62 77 GLU A O 1
ATOM 617 N N . GLN A 1 78 ? 2.372 -16.593 8.814 1.00 77.06 78 GLN A N 1
ATOM 618 C CA . GLN A 1 78 ? 1.685 -16.941 10.062 1.00 77.06 78 GLN A CA 1
ATOM 619 C C . GLN A 1 78 ? 2.201 -16.086 11.221 1.00 77.06 78 GLN A C 1
ATOM 621 O O . GLN A 1 78 ? 3.253 -16.359 11.803 1.00 77.06 78 GLN A O 1
ATOM 626 N N . VAL A 1 79 ? 1.438 -15.062 11.603 1.00 73.50 79 VAL A N 1
ATOM 627 C CA . VAL A 1 79 ? 1.774 -14.189 12.735 1.00 73.50 79 VAL A CA 1
ATOM 628 C C . VAL A 1 79 ? 0.794 -14.451 13.874 1.00 73.50 79 VAL A C 1
ATOM 630 O O . VAL A 1 79 ? -0.362 -14.043 13.813 1.00 73.50 79 VAL A O 1
ATOM 633 N N . GLN A 1 80 ? 1.265 -15.096 14.948 1.00 72.94 80 GLN A N 1
ATOM 634 C CA . GLN A 1 80 ? 0.461 -15.375 16.153 1.00 72.94 80 GLN A CA 1
ATOM 635 C C . GLN A 1 80 ? -0.866 -16.093 15.830 1.00 72.94 80 GLN A C 1
ATOM 637 O O . GLN A 1 80 ? -1.940 -15.612 16.190 1.00 72.94 80 GLN A O 1
ATOM 642 N N . GLU A 1 81 ? -0.781 -17.223 15.117 1.00 65.69 81 GLU A N 1
ATOM 643 C CA . GLU A 1 81 ? -1.928 -18.077 14.741 1.00 65.69 81 GLU A CA 1
ATOM 644 C C . GLU A 1 81 ? -2.985 -17.393 13.850 1.00 65.69 81 GLU A C 1
ATOM 646 O O . GLU A 1 81 ? -4.099 -17.894 13.696 1.00 65.69 81 GLU A O 1
ATOM 651 N N . LYS A 1 82 ? -2.645 -16.252 13.238 1.00 69.62 82 LYS A N 1
ATOM 652 C CA . LYS A 1 82 ? -3.442 -15.613 12.189 1.00 69.62 82 LYS A CA 1
ATOM 653 C C . LYS A 1 82 ? -2.630 -15.546 10.905 1.00 69.62 82 LYS A C 1
ATOM 655 O O . LYS A 1 82 ? -1.511 -15.032 10.917 1.00 69.62 82 LYS A O 1
ATOM 660 N N . ASP A 1 83 ? -3.217 -16.024 9.813 1.00 75.25 83 ASP A N 1
ATOM 661 C CA . ASP A 1 83 ? -2.656 -15.839 8.478 1.00 75.25 83 ASP A CA 1
ATOM 662 C C . ASP A 1 83 ? -2.752 -14.353 8.111 1.00 75.25 83 ASP A C 1
ATOM 664 O O . ASP A 1 83 ? -3.826 -13.741 8.157 1.00 75.25 83 ASP A O 1
ATOM 668 N N . GLN A 1 84 ? -1.608 -13.752 7.800 1.00 83.62 84 GLN A N 1
ATOM 669 C CA . GLN A 1 84 ? -1.502 -12.368 7.370 1.00 83.62 84 GLN A CA 1
ATOM 670 C C . GLN A 1 84 ? -0.840 -12.318 5.998 1.00 83.62 84 GLN A C 1
ATOM 672 O O . GLN A 1 84 ? 0.249 -12.843 5.810 1.00 83.62 84 GLN A O 1
ATOM 677 N N . CYS A 1 85 ? -1.467 -11.611 5.063 1.00 88.94 85 CYS A N 1
ATOM 678 C CA . CYS A 1 85 ? -0.887 -11.382 3.748 1.00 88.94 85 CYS A CA 1
ATOM 679 C C . CYS A 1 85 ? 0.018 -10.167 3.751 1.00 88.94 85 CYS A C 1
ATOM 681 O O . CYS A 1 85 ? -0.440 -9.037 3.968 1.00 88.94 85 CYS A O 1
ATOM 683 N N . THR A 1 86 ? 1.295 -10.411 3.495 1.00 90.81 86 THR A N 1
ATOM 684 C CA . THR A 1 86 ? 2.318 -9.379 3.403 1.00 90.81 86 THR A CA 1
ATOM 685 C C . THR A 1 86 ? 2.797 -9.316 1.958 1.00 90.81 86 THR A C 1
ATOM 687 O O . THR A 1 86 ? 3.265 -10.303 1.403 1.00 90.81 86 THR A O 1
ATOM 690 N N . CYS A 1 87 ? 2.671 -8.142 1.345 1.00 92.94 87 CYS A N 1
ATOM 691 C CA . CYS A 1 87 ? 3.230 -7.854 0.033 1.00 92.94 87 CYS A CA 1
ATOM 692 C C . CYS A 1 87 ? 4.495 -7.019 0.193 1.00 92.94 87 CYS A C 1
ATOM 694 O O . CYS A 1 87 ? 4.490 -6.014 0.910 1.00 92.94 87 CYS A O 1
ATOM 696 N N . THR A 1 88 ? 5.559 -7.414 -0.492 1.00 94.19 88 THR A N 1
ATOM 697 C CA . THR A 1 88 ? 6.865 -6.766 -0.450 1.00 94.19 88 THR A CA 1
ATOM 698 C C . THR A 1 88 ? 7.241 -6.279 -1.840 1.00 94.19 88 THR A C 1
ATOM 700 O O . THR A 1 88 ? 7.152 -7.017 -2.819 1.00 94.19 88 THR A O 1
ATOM 703 N N . VAL A 1 89 ? 7.658 -5.016 -1.916 1.00 95.44 89 VAL A N 1
ATOM 704 C CA . VAL A 1 89 ? 8.291 -4.446 -3.106 1.00 95.44 89 VAL A CA 1
ATOM 705 C C . VAL A 1 89 ? 9.800 -4.557 -2.945 1.00 95.44 89 VAL A C 1
ATOM 707 O O . VAL A 1 89 ? 10.331 -4.067 -1.943 1.00 95.44 89 VAL A O 1
ATOM 710 N N . ALA A 1 90 ? 10.481 -5.162 -3.916 1.00 95.44 90 ALA A N 1
ATOM 711 C CA . ALA A 1 90 ? 11.926 -5.385 -3.890 1.00 95.44 90 ALA A CA 1
ATOM 712 C C . ALA A 1 90 ? 12.647 -4.734 -5.084 1.00 95.44 90 ALA A C 1
ATOM 714 O O . ALA A 1 90 ? 12.043 -4.502 -6.131 1.00 95.44 90 ALA A O 1
ATOM 715 N N . ASP A 1 91 ? 13.928 -4.398 -4.898 1.00 94.81 91 ASP A N 1
ATOM 716 C CA . ASP A 1 91 ? 14.826 -3.827 -5.909 1.00 94.81 91 ASP A CA 1
ATOM 717 C C . ASP A 1 91 ? 15.672 -4.949 -6.510 1.00 94.81 91 ASP A C 1
ATOM 719 O O . ASP A 1 91 ? 16.517 -5.531 -5.819 1.00 94.81 91 ASP A O 1
ATOM 723 N N . THR A 1 92 ? 15.459 -5.271 -7.783 1.00 91.56 92 THR A N 1
ATOM 724 C CA . THR A 1 92 ? 16.179 -6.362 -8.449 1.00 91.56 92 THR A CA 1
ATOM 725 C C . THR A 1 92 ? 17.622 -5.990 -8.785 1.00 91.56 92 THR A C 1
ATOM 727 O O . THR A 1 92 ? 18.484 -6.872 -8.764 1.00 91.56 92 THR A O 1
ATOM 730 N N . ASP A 1 93 ? 17.928 -4.701 -8.976 1.00 89.56 93 ASP A N 1
ATOM 731 C CA . ASP A 1 93 ? 19.292 -4.224 -9.253 1.00 89.56 93 ASP A CA 1
ATOM 732 C C . ASP A 1 93 ? 20.211 -4.367 -8.029 1.00 89.56 93 ASP A C 1
ATOM 734 O O . ASP A 1 93 ? 21.427 -4.520 -8.165 1.00 89.56 93 ASP A O 1
ATOM 738 N N . GLU A 1 94 ? 19.636 -4.356 -6.824 1.00 86.75 94 GLU A N 1
ATOM 739 C CA . GLU A 1 94 ? 20.352 -4.498 -5.549 1.00 86.75 94 GLU A CA 1
ATOM 740 C C . GLU A 1 94 ? 20.212 -5.912 -4.954 1.00 86.75 94 GLU A C 1
ATOM 742 O O . GLU A 1 94 ? 20.256 -6.105 -3.739 1.00 86.75 94 GLU A O 1
ATOM 747 N N . GLY A 1 95 ? 20.055 -6.930 -5.807 1.00 86.12 95 GLY A N 1
ATOM 748 C CA . GLY A 1 95 ? 20.003 -8.329 -5.372 1.00 86.12 95 GLY A CA 1
ATOM 749 C C . GLY A 1 95 ? 18.683 -8.719 -4.704 1.00 86.12 95 GLY A C 1
ATOM 750 O O . GLY A 1 95 ? 18.687 -9.512 -3.763 1.00 86.12 95 GLY A O 1
ATOM 751 N N . ASN A 1 96 ? 17.566 -8.175 -5.194 1.00 88.56 96 ASN A N 1
ATOM 752 C CA . ASN A 1 96 ? 16.215 -8.373 -4.659 1.00 88.56 96 ASN A CA 1
ATOM 753 C C . ASN A 1 96 ? 16.057 -7.840 -3.221 1.00 88.56 96 ASN A C 1
ATOM 755 O O . ASN A 1 96 ? 15.421 -8.467 -2.371 1.00 88.56 96 ASN A O 1
ATOM 759 N N . GLN A 1 97 ? 16.662 -6.683 -2.930 1.00 92.06 97 GLN A N 1
ATOM 760 C CA . GLN A 1 97 ? 16.572 -6.057 -1.612 1.00 92.06 97 GLN A CA 1
ATOM 761 C C . GLN A 1 97 ? 15.133 -5.584 -1.348 1.00 92.06 97 GLN A C 1
ATOM 763 O O . GLN A 1 97 ? 14.588 -4.850 -2.170 1.00 92.06 97 GLN A O 1
ATOM 768 N N . PRO A 1 98 ? 14.512 -5.920 -0.204 1.00 93.38 98 PRO A N 1
ATOM 769 C CA . PRO A 1 98 ? 13.180 -5.425 0.126 1.00 93.38 98 PRO A CA 1
ATOM 770 C C . PRO A 1 98 ? 13.219 -3.918 0.415 1.00 93.38 98 PRO A C 1
ATOM 772 O O . PRO A 1 98 ? 13.950 -3.472 1.302 1.00 93.38 98 PRO A O 1
ATOM 775 N N . LEU A 1 99 ? 12.415 -3.126 -0.301 1.00 92.75 99 LEU A N 1
ATOM 776 C CA . LEU A 1 99 ? 12.254 -1.695 -0.020 1.00 92.75 99 LEU A CA 1
ATOM 777 C C . LEU A 1 99 ? 11.169 -1.452 1.025 1.00 92.75 99 LEU A C 1
ATOM 779 O O . LEU A 1 99 ? 11.383 -0.718 1.986 1.00 92.75 99 LEU A O 1
ATOM 783 N N . VAL A 1 100 ? 9.975 -2.000 0.785 1.00 94.94 100 VAL A N 1
ATOM 784 C CA . VAL A 1 100 ? 8.779 -1.756 1.599 1.00 94.94 100 VAL A CA 1
ATOM 785 C C . VAL A 1 100 ? 7.904 -2.994 1.604 1.00 94.94 100 VAL A C 1
ATOM 787 O O . VAL A 1 100 ? 7.578 -3.529 0.546 1.00 94.94 100 VAL A O 1
ATOM 790 N N . SER A 1 101 ? 7.450 -3.370 2.797 1.00 93.12 101 SER A N 1
ATOM 791 C CA . SER A 1 101 ? 6.432 -4.398 2.997 1.00 93.12 101 SER A CA 1
ATOM 792 C C . SER A 1 101 ? 5.160 -3.774 3.564 1.00 93.12 101 SER A C 1
ATOM 794 O O . SER A 1 101 ? 5.199 -2.923 4.460 1.00 93.12 101 SER A O 1
ATOM 796 N N . PHE A 1 102 ? 4.009 -4.186 3.045 1.00 92.25 102 PHE A N 1
ATOM 797 C CA . PHE A 1 102 ? 2.698 -3.729 3.492 1.00 92.25 102 PHE A CA 1
ATOM 798 C C . PHE A 1 102 ? 1.714 -4.892 3.576 1.00 92.25 102 PHE A C 1
ATOM 800 O O . PHE A 1 102 ? 1.896 -5.938 2.962 1.00 9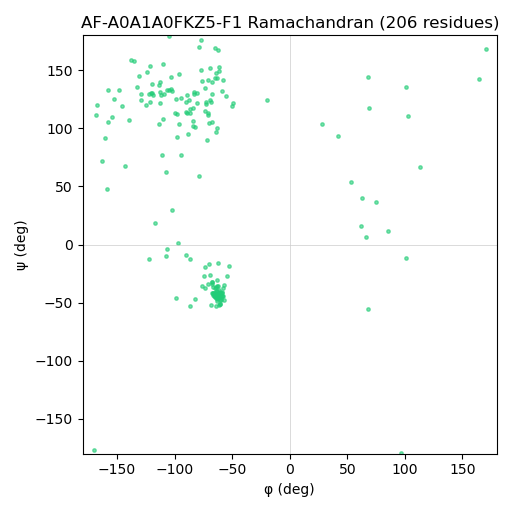2.25 102 PHE A O 1
ATOM 807 N N . ARG A 1 103 ? 0.653 -4.707 4.363 1.00 90.06 103 ARG A N 1
ATOM 808 C CA . ARG A 1 103 ? -0.399 -5.716 4.496 1.00 90.06 103 ARG A CA 1
ATOM 809 C C . ARG A 1 103 ? -1.392 -5.598 3.348 1.00 90.06 103 ARG A C 1
ATOM 811 O O . ARG A 1 103 ? -1.895 -4.497 3.110 1.00 90.06 103 ARG A O 1
ATOM 818 N N . LYS A 1 104 ? -1.705 -6.725 2.712 1.00 89.50 104 LYS A N 1
ATOM 819 C CA . LYS A 1 104 ? -2.845 -6.871 1.804 1.00 89.50 104 LYS A CA 1
ATOM 820 C C . LYS A 1 104 ? -4.049 -7.297 2.636 1.00 89.50 104 LYS A C 1
ATOM 822 O O . LYS A 1 104 ? -4.056 -8.379 3.223 1.00 89.50 104 LYS A O 1
ATOM 827 N N . ASP A 1 105 ? -5.045 -6.424 2.739 1.00 85.38 105 ASP A N 1
ATOM 828 C CA . ASP A 1 105 ? -6.275 -6.757 3.455 1.00 85.38 105 ASP A CA 1
ATOM 829 C C . ASP A 1 105 ? -7.068 -7.744 2.602 1.00 85.38 105 ASP A C 1
ATOM 831 O O . ASP A 1 105 ? -7.416 -7.422 1.480 1.00 85.38 105 ASP A O 1
ATOM 835 N N . LEU A 1 106 ? -7.375 -8.935 3.100 1.00 80.06 106 LEU A N 1
ATOM 836 C CA . LEU A 1 106 ? -8.259 -9.859 2.390 1.00 80.06 106 LEU A CA 1
ATOM 837 C C . LEU A 1 106 ? -9.689 -9.719 2.913 1.00 80.06 106 LEU A C 1
ATOM 839 O O . LEU A 1 106 ? -9.903 -9.472 4.104 1.00 80.06 106 LEU A O 1
ATOM 843 N N . ALA A 1 107 ? -10.676 -9.899 2.034 1.00 71.25 107 ALA A N 1
ATOM 844 C CA . ALA A 1 107 ? -12.052 -10.099 2.472 1.00 71.25 107 ALA A CA 1
ATOM 845 C C . ALA A 1 107 ? -12.114 -11.335 3.392 1.00 71.25 107 ALA A C 1
ATOM 847 O O . ALA A 1 107 ? -11.421 -12.324 3.149 1.00 71.25 107 ALA A O 1
ATOM 848 N N . SER A 1 108 ? -12.936 -11.280 4.446 1.00 60.34 108 SER A N 1
ATOM 849 C CA . SER A 1 108 ? -12.977 -12.257 5.554 1.00 60.34 108 SER A CA 1
ATOM 850 C C . SER A 1 108 ? -13.134 -13.724 5.140 1.00 60.34 108 SER A C 1
ATOM 852 O O . SER A 1 108 ? -12.815 -14.612 5.925 1.00 60.34 108 SER A O 1
ATOM 854 N N . ASP A 1 109 ? -13.591 -13.971 3.914 1.00 58.47 109 ASP A N 1
ATOM 855 C CA . ASP A 1 109 ? -13.973 -15.293 3.420 1.00 58.47 109 ASP A CA 1
ATOM 856 C C . ASP A 1 109 ? -12.946 -15.871 2.424 1.00 58.47 109 ASP A C 1
ATOM 858 O O . ASP A 1 109 ? -13.064 -17.016 1.990 1.00 58.47 109 ASP A O 1
ATOM 862 N N . ALA A 1 110 ? -11.915 -15.099 2.069 1.00 56.84 110 ALA A N 1
ATOM 863 C CA . ALA A 1 110 ? -10.896 -15.447 1.084 1.00 56.84 110 ALA A CA 1
ATOM 864 C C . ALA A 1 110 ? -9.558 -15.771 1.763 1.00 56.84 110 ALA A C 1
ATOM 866 O O . ALA A 1 110 ? -8.570 -15.065 1.599 1.00 56.84 110 ALA A O 1
ATOM 867 N N . MET A 1 111 ? -9.523 -16.815 2.585 1.00 61.94 111 MET A N 1
ATOM 868 C CA . MET A 1 111 ? -8.330 -17.169 3.356 1.00 61.94 111 MET A CA 1
ATOM 869 C C . MET A 1 111 ? -7.313 -17.944 2.489 1.00 61.94 111 MET A C 1
ATOM 871 O O . MET A 1 111 ? -7.659 -18.899 1.791 1.00 61.94 111 MET A O 1
ATOM 875 N N . ALA A 1 112 ? -6.054 -17.501 2.533 1.00 57.25 112 ALA A N 1
ATOM 876 C CA . ALA A 1 112 ? -4.840 -18.074 1.930 1.00 57.25 112 ALA A CA 1
ATOM 877 C C . ALA A 1 112 ? -4.709 -18.069 0.389 1.00 57.25 112 ALA A C 1
ATOM 879 O O . ALA A 1 112 ? -3.744 -17.513 -0.125 1.00 57.25 112 ALA A O 1
ATOM 880 N N . SER A 1 113 ? -5.654 -18.623 -0.379 1.00 59.88 113 SER A N 1
ATOM 881 C CA . SER A 1 113 ? -5.443 -18.830 -1.837 1.00 59.88 113 SER A CA 1
ATOM 882 C C . SER A 1 113 ? -5.411 -17.554 -2.695 1.00 59.88 113 SER A C 1
ATOM 884 O O . SER A 1 113 ? -4.936 -17.589 -3.823 1.00 59.88 113 SER A O 1
ATOM 886 N N . GLN A 1 114 ? -5.907 -16.426 -2.176 1.00 70.56 114 GLN A N 1
ATOM 887 C CA . GLN A 1 114 ? -5.877 -15.115 -2.853 1.00 70.56 114 GLN A CA 1
ATOM 888 C C . GLN A 1 114 ? -4.702 -14.232 -2.394 1.00 70.56 114 GLN A C 1
ATOM 890 O O . GLN A 1 114 ? -4.573 -13.073 -2.805 1.00 70.56 114 GLN A O 1
ATOM 895 N N . CYS A 1 115 ? -3.876 -14.769 -1.494 1.00 82.00 115 CYS A N 1
ATOM 896 C CA . CYS A 1 115 ? -2.703 -14.103 -0.956 1.00 82.00 115 CYS A CA 1
ATOM 897 C C . CYS A 1 115 ? -1.505 -14.239 -1.889 1.00 82.00 115 CYS A C 1
ATOM 899 O O . CYS A 1 115 ? -0.840 -13.246 -2.172 1.00 82.00 115 CYS A O 1
ATOM 901 N N . GLU A 1 116 ? -1.273 -15.471 -2.353 1.00 75.69 116 GLU A N 1
ATOM 902 C CA . GLU A 1 116 ? -0.153 -15.829 -3.211 1.00 75.69 116 GLU A CA 1
ATOM 903 C C . GLU A 1 116 ? -0.333 -15.173 -4.580 1.00 75.69 116 GLU A C 1
ATOM 905 O O . GLU A 1 116 ? -1.158 -15.584 -5.399 1.00 75.69 116 GLU A O 1
ATOM 910 N N . GLU A 1 117 ? 0.449 -14.125 -4.814 1.00 75.94 117 GLU A N 1
ATOM 911 C CA . GLU A 1 117 ? 0.655 -13.557 -6.139 1.00 75.94 117 GLU A CA 1
ATOM 912 C C . GLU A 1 117 ? 2.081 -13.893 -6.573 1.00 75.94 117 GLU A C 1
ATOM 914 O O . GLU A 1 117 ? 3.016 -13.656 -5.802 1.00 75.94 117 GLU A O 1
ATOM 919 N N . PRO A 1 118 ? 2.276 -14.447 -7.785 1.00 80.12 118 PRO A N 1
ATOM 920 C CA . PRO A 1 118 ? 3.613 -14.715 -8.282 1.00 80.12 118 PRO A CA 1
ATOM 921 C C . PRO A 1 118 ? 4.393 -13.406 -8.392 1.00 80.12 118 PRO A C 1
ATOM 923 O O . PRO A 1 118 ? 3.818 -12.356 -8.693 1.00 80.12 118 PRO A O 1
ATOM 926 N N . VAL A 1 119 ? 5.711 -13.499 -8.204 1.00 86.94 119 VAL A N 1
ATOM 927 C CA . VAL A 1 119 ? 6.629 -12.377 -8.408 1.00 86.94 119 VAL A CA 1
ATOM 928 C C . VAL A 1 119 ? 6.362 -11.758 -9.778 1.00 86.94 119 VAL A C 1
ATOM 930 O O . VAL A 1 119 ? 6.480 -12.427 -10.809 1.00 86.94 119 VAL A O 1
ATOM 933 N N . ARG A 1 120 ? 5.984 -10.481 -9.779 1.00 91.69 120 ARG A N 1
ATOM 934 C CA . ARG A 1 120 ? 5.708 -9.712 -10.996 1.00 91.69 120 ARG A CA 1
ATOM 935 C C . ARG A 1 120 ? 6.426 -8.378 -10.971 1.00 91.69 120 ARG A C 1
ATOM 937 O O . ARG A 1 120 ? 6.537 -7.742 -9.922 1.00 91.69 120 ARG A O 1
ATOM 944 N N . ASP A 1 121 ? 6.860 -7.940 -12.141 1.00 92.75 121 ASP A N 1
ATOM 945 C CA . ASP A 1 121 ? 7.482 -6.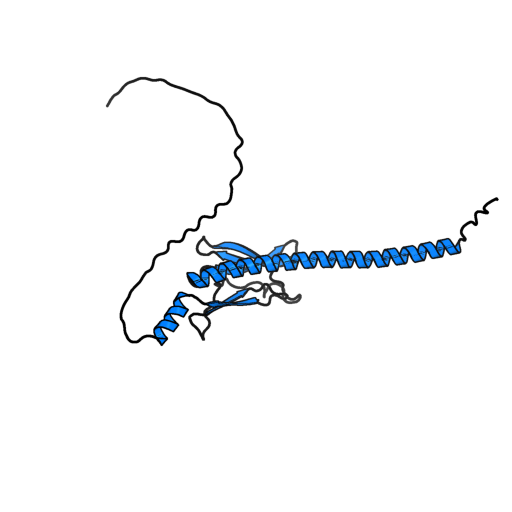633 -12.304 1.00 92.75 121 ASP A CA 1
ATOM 946 C C . ASP A 1 121 ? 6.443 -5.517 -12.153 1.00 92.75 121 ASP A C 1
ATOM 948 O O . ASP A 1 121 ? 5.302 -5.599 -12.621 1.00 92.75 121 ASP A O 1
ATOM 952 N N . LEU A 1 122 ? 6.846 -4.428 -11.507 1.00 93.44 122 LEU A N 1
ATOM 953 C CA . LEU A 1 122 ? 6.053 -3.214 -11.421 1.00 93.44 122 LEU A CA 1
ATOM 954 C C . LEU A 1 122 ? 6.270 -2.366 -12.678 1.00 93.44 122 LEU A C 1
ATOM 956 O O . LEU A 1 122 ? 7.364 -1.857 -12.927 1.00 93.44 122 LEU A O 1
ATOM 960 N N . GLY A 1 123 ? 5.187 -2.166 -13.432 1.00 91.81 123 GLY A N 1
ATOM 961 C CA . GLY A 1 123 ? 5.183 -1.380 -14.666 1.00 91.81 123 GLY A CA 1
ATOM 962 C C . GLY A 1 123 ? 4.914 -2.243 -15.892 1.00 91.81 123 GLY A C 1
ATOM 963 O O . GLY A 1 123 ? 5.776 -2.392 -16.749 1.00 91.81 123 GLY A O 1
ATOM 964 N N . GLU A 1 124 ? 3.706 -2.791 -15.988 1.00 92.00 124 GLU A N 1
ATOM 965 C CA . GLU A 1 124 ? 3.262 -3.534 -17.171 1.00 92.00 124 GLU A CA 1
ATOM 966 C C . GLU A 1 124 ? 2.988 -2.551 -18.321 1.00 92.00 124 GLU A C 1
ATOM 968 O O . GLU A 1 124 ? 2.354 -1.518 -18.085 1.00 92.00 124 GLU A O 1
ATOM 973 N N . PRO A 1 125 ? 3.442 -2.817 -19.555 1.00 91.38 125 PRO A N 1
ATOM 974 C CA . PRO A 1 125 ? 3.150 -1.943 -20.686 1.00 91.38 125 PRO A CA 1
ATOM 975 C C . PRO A 1 125 ? 1.641 -1.900 -20.967 1.00 91.38 125 PRO A C 1
ATOM 977 O O . PRO A 1 125 ? 0.940 -2.906 -20.846 1.00 91.38 125 PRO A O 1
ATOM 980 N N . VAL A 1 126 ? 1.130 -0.731 -21.351 1.00 92.19 126 VAL A N 1
ATOM 981 C CA . VAL A 1 126 ? -0.270 -0.563 -21.759 1.00 92.19 126 VAL A CA 1
ATOM 982 C C . VAL A 1 126 ? -0.380 -0.790 -23.266 1.00 92.19 126 VAL A C 1
ATOM 984 O O . VAL A 1 126 ? 0.230 -0.060 -24.037 1.00 92.19 126 VAL A O 1
ATOM 987 N N . GLU A 1 127 ? -1.209 -1.747 -23.700 1.00 86.44 127 GLU A N 1
ATOM 988 C CA . GLU A 1 127 ? -1.321 -2.160 -25.117 1.00 86.44 127 GLU A CA 1
ATOM 989 C C . GLU A 1 127 ? -1.620 -1.016 -26.104 1.00 86.44 127 GLU A C 1
ATOM 991 O O . GLU A 1 127 ? -1.289 -1.104 -27.282 1.00 86.44 127 GLU A O 1
ATOM 996 N N . SER A 1 128 ? -2.267 0.059 -25.649 1.00 82.69 128 SER A N 1
ATOM 997 C CA . SER A 1 128 ? -2.612 1.204 -26.497 1.00 82.69 128 SER A CA 1
ATOM 998 C C . SER A 1 128 ? -1.507 2.257 -26.614 1.00 82.69 128 SER A C 1
ATOM 1000 O O . SER A 1 128 ? -1.634 3.165 -27.438 1.00 82.69 128 SER A O 1
ATOM 1002 N N . ASN A 1 129 ? -0.466 2.197 -25.778 1.00 83.94 129 ASN A N 1
ATOM 1003 C CA . ASN A 1 129 ? 0.579 3.212 -25.722 1.00 83.94 129 ASN A CA 1
ATOM 1004 C C . ASN A 1 129 ? 1.874 2.650 -25.114 1.00 83.94 129 ASN A C 1
ATOM 1006 O O . ASN A 1 129 ? 1.999 2.546 -23.895 1.00 83.94 129 ASN A O 1
ATOM 1010 N N . ASP A 1 130 ? 2.869 2.411 -25.969 1.00 82.38 130 ASP A N 1
ATOM 1011 C CA . ASP A 1 130 ? 4.191 1.879 -25.598 1.00 82.38 130 ASP A CA 1
ATOM 1012 C C . ASP A 1 130 ? 4.990 2.792 -24.648 1.00 82.38 130 ASP A C 1
ATOM 1014 O O . ASP A 1 130 ? 5.968 2.373 -24.019 1.00 82.38 130 ASP A O 1
ATOM 1018 N N . ALA A 1 131 ? 4.584 4.058 -24.522 1.00 88.38 131 ALA A N 1
ATOM 1019 C CA . ALA A 1 131 ? 5.168 4.993 -23.578 1.00 88.38 131 ALA A CA 1
ATOM 1020 C C . ALA A 1 131 ? 4.477 4.987 -22.210 1.00 88.38 131 ALA A C 1
ATOM 1022 O O . ALA A 1 131 ? 5.005 5.612 -21.292 1.00 88.38 131 ALA A O 1
ATOM 1023 N N . LEU A 1 132 ? 3.333 4.315 -22.041 1.00 93.06 132 LEU A N 1
ATOM 1024 C CA . LEU A 1 132 ? 2.599 4.230 -20.779 1.00 93.06 132 LEU A CA 1
ATOM 1025 C C . LEU A 1 132 ? 2.742 2.853 -20.134 1.00 93.06 132 LEU A C 1
ATOM 1027 O O . LEU A 1 132 ? 2.506 1.817 -20.746 1.00 93.06 132 LEU A O 1
ATOM 1031 N N . TYR A 1 133 ? 3.034 2.877 -18.840 1.00 94.94 133 TYR A N 1
ATOM 1032 C CA . TYR A 1 133 ? 3.158 1.698 -17.997 1.00 94.94 133 TYR A CA 1
ATOM 1033 C C . TYR A 1 133 ? 2.141 1.764 -16.871 1.00 94.94 133 TYR A C 1
ATOM 1035 O O . TYR A 1 133 ? 1.925 2.815 -16.261 1.00 94.94 133 TYR A O 1
ATOM 1043 N N . ARG A 1 134 ? 1.520 0.629 -16.583 1.00 94.88 134 ARG A N 1
ATOM 1044 C CA . ARG A 1 134 ? 0.543 0.443 -15.522 1.00 94.88 134 ARG A CA 1
ATOM 1045 C C . ARG A 1 134 ? 1.225 -0.167 -14.304 1.00 94.88 134 ARG A C 1
ATOM 1047 O O . ARG A 1 134 ? 1.817 -1.242 -14.372 1.00 94.88 134 ARG A O 1
ATOM 1054 N N . VAL A 1 135 ? 1.091 0.499 -13.164 1.00 95.62 135 VAL A N 1
ATOM 1055 C CA . VAL A 1 135 ? 1.547 0.000 -11.865 1.00 95.62 135 VAL A CA 1
ATOM 1056 C C . VAL A 1 135 ? 0.319 -0.293 -11.016 1.00 95.62 135 VAL A C 1
ATOM 1058 O O . VAL A 1 135 ? -0.565 0.553 -10.897 1.00 95.62 135 VAL A O 1
ATOM 1061 N N . ALA A 1 136 ? 0.252 -1.494 -10.443 1.00 94.69 136 ALA A N 1
ATOM 1062 C CA . ALA A 1 136 ? -0.874 -1.959 -9.638 1.00 94.69 136 ALA A CA 1
ATOM 1063 C C . ALA A 1 136 ? -0.372 -2.518 -8.304 1.00 94.69 136 ALA A C 1
ATOM 1065 O O . ALA A 1 136 ? 0.480 -3.412 -8.305 1.00 94.69 136 ALA A O 1
ATOM 1066 N N . LEU A 1 137 ? -0.893 -1.977 -7.198 1.00 93.88 137 LEU A N 1
ATOM 1067 C CA . LEU A 1 137 ? -0.511 -2.323 -5.827 1.00 93.88 137 LEU A CA 1
ATOM 1068 C C . LEU A 1 137 ? -1.748 -2.743 -5.014 1.00 93.88 137 LEU A C 1
ATOM 1070 O O . LEU A 1 137 ? -2.636 -1.906 -4.836 1.00 93.88 137 LEU A O 1
ATOM 1074 N N . PRO A 1 138 ? -1.812 -3.971 -4.469 1.00 92.06 138 PRO A N 1
ATOM 1075 C CA . PRO A 1 138 ? -2.956 -4.472 -3.702 1.00 92.06 138 PRO A CA 1
ATOM 1076 C C . PRO A 1 138 ? -2.978 -3.933 -2.257 1.00 92.06 138 PRO A C 1
ATOM 1078 O O . PRO A 1 138 ? -2.872 -4.683 -1.288 1.00 92.06 138 PRO A O 1
ATOM 1081 N N . ILE A 1 139 ? -3.036 -2.607 -2.105 1.00 90.00 139 ILE A N 1
ATOM 1082 C CA . ILE A 1 139 ? -2.938 -1.898 -0.814 1.00 90.00 139 ILE A CA 1
ATOM 1083 C C . ILE A 1 139 ? -4.273 -1.300 -0.339 1.00 90.00 139 ILE A C 1
ATOM 1085 O O . ILE A 1 139 ? -4.378 -0.843 0.805 1.00 90.00 139 ILE A O 1
ATOM 1089 N N . GLU A 1 140 ? -5.293 -1.301 -1.203 1.00 87.50 140 GLU A N 1
ATOM 1090 C CA . GLU A 1 140 ? -6.642 -0.844 -0.863 1.00 87.50 140 GLU A CA 1
ATOM 1091 C C . GLU A 1 140 ? -7.283 -1.741 0.208 1.00 87.50 140 GLU A C 1
ATOM 1093 O O . GLU A 1 140 ? -6.805 -2.830 0.551 1.00 87.50 140 GLU A O 1
ATOM 1098 N N . ASN A 1 141 ? -8.409 -1.278 0.747 1.00 81.81 141 ASN A N 1
ATOM 1099 C CA . ASN A 1 141 ? -9.237 -2.117 1.605 1.00 81.81 141 ASN A CA 1
ATOM 1100 C C . ASN A 1 141 ? -9.797 -3.287 0.774 1.00 81.81 141 ASN A C 1
ATOM 1102 O O . ASN A 1 141 ? -10.140 -3.111 -0.390 1.00 81.81 141 ASN A O 1
ATOM 1106 N N . ASN A 1 142 ? -9.901 -4.477 1.372 1.00 79.88 142 ASN A N 1
ATOM 1107 C CA . ASN A 1 142 ? -10.309 -5.730 0.708 1.00 79.88 142 ASN A CA 1
ATOM 1108 C C . ASN A 1 142 ? -9.331 -6.274 -0.351 1.00 79.88 142 ASN A C 1
ATOM 1110 O O . ASN A 1 142 ? -9.652 -7.264 -1.008 1.00 79.88 142 ASN A O 1
ATOM 1114 N N . GLY A 1 143 ? -8.149 -5.666 -0.504 1.00 79.75 143 GLY A N 1
ATOM 1115 C CA . GLY A 1 143 ? -7.067 -6.234 -1.313 1.00 79.75 143 GLY A CA 1
ATOM 1116 C C . GLY A 1 143 ? -7.175 -5.879 -2.788 1.00 79.75 143 GLY A C 1
ATOM 1117 O O . GLY A 1 143 ? -6.451 -6.440 -3.611 1.00 79.75 143 GLY A O 1
ATOM 1118 N N . GLU A 1 144 ? -8.056 -4.933 -3.118 1.00 87.12 144 GLU A N 1
ATOM 1119 C CA . GLU A 1 144 ? -8.107 -4.323 -4.437 1.00 87.12 144 GLU A CA 1
ATOM 1120 C C . GLU A 1 144 ? -6.789 -3.608 -4.760 1.00 87.12 144 GLU A C 1
ATOM 1122 O O . GLU A 1 144 ? -6.032 -3.163 -3.890 1.00 87.12 144 GLU A O 1
ATOM 1127 N N . SER A 1 145 ? -6.494 -3.518 -6.055 1.00 90.56 145 SER A N 1
ATOM 1128 C CA . SER A 1 145 ? -5.299 -2.832 -6.525 1.00 90.56 145 SER A CA 1
ATOM 1129 C C . SER A 1 145 ? -5.561 -1.347 -6.716 1.00 90.56 145 SER A C 1
ATOM 1131 O O . SER A 1 145 ? -6.388 -0.966 -7.544 1.00 90.56 145 SER A O 1
ATOM 1133 N N . LEU A 1 146 ? -4.763 -0.509 -6.060 1.00 93.06 146 LEU A N 1
ATOM 1134 C CA . LEU A 1 146 ? -4.594 0.869 -6.489 1.00 93.06 146 LEU A CA 1
ATOM 1135 C C . LEU A 1 146 ? -3.742 0.875 -7.760 1.00 93.06 146 LEU A C 1
ATOM 1137 O O . LEU A 1 146 ? -2.610 0.384 -7.768 1.00 93.06 146 LEU A O 1
ATOM 1141 N N . ILE A 1 147 ? -4.292 1.444 -8.830 1.00 95.00 147 ILE A N 1
ATOM 1142 C CA . ILE A 1 147 ? -3.661 1.479 -10.148 1.00 95.00 147 ILE A CA 1
ATOM 1143 C C . ILE A 1 147 ? -3.287 2.914 -10.490 1.00 95.00 147 ILE A C 1
ATOM 1145 O O . ILE A 1 147 ? -4.121 3.818 -10.431 1.00 95.00 147 ILE A O 1
ATOM 1149 N N . PHE A 1 148 ? -2.051 3.116 -10.926 1.00 94.88 148 PHE A N 1
ATOM 1150 C CA . PHE A 1 148 ? -1.613 4.373 -11.515 1.00 94.88 148 PHE A CA 1
ATOM 1151 C C . PHE A 1 148 ? -0.792 4.121 -12.777 1.00 94.88 148 PHE A C 1
ATOM 1153 O O . PHE A 1 148 ? -0.254 3.035 -12.991 1.00 94.88 148 PHE A O 1
ATOM 1160 N N . HIS A 1 149 ? -0.726 5.139 -13.631 1.00 94.88 149 HIS A N 1
ATOM 1161 C CA . HIS A 1 149 ? -0.036 5.068 -14.912 1.00 94.88 149 HIS A CA 1
ATOM 1162 C C . HIS A 1 149 ? 1.183 5.982 -14.901 1.00 94.88 149 HIS A C 1
ATOM 1164 O O . HIS A 1 149 ? 1.129 7.099 -14.380 1.00 94.88 149 HIS A O 1
ATOM 1170 N N . VAL A 1 150 ? 2.275 5.513 -15.492 1.00 95.44 150 VAL A N 1
ATOM 1171 C CA . VAL A 1 150 ? 3.541 6.235 -15.565 1.00 95.44 150 VAL A CA 1
ATOM 1172 C C . VAL A 1 150 ? 4.022 6.261 -17.005 1.00 95.44 150 VAL A C 1
ATOM 1174 O O . VAL A 1 150 ? 4.099 5.224 -17.653 1.00 95.44 150 VAL A O 1
ATOM 1177 N N . ALA A 1 151 ? 4.361 7.449 -17.500 1.00 94.00 151 ALA A N 1
ATOM 1178 C CA . ALA A 1 151 ? 4.924 7.604 -18.833 1.00 94.00 151 ALA A CA 1
ATOM 1179 C C . ALA A 1 151 ? 6.457 7.496 -18.810 1.00 94.00 151 ALA A C 1
ATOM 1181 O O . ALA A 1 151 ? 7.111 8.218 -18.052 1.00 94.00 151 ALA A O 1
ATOM 1182 N N . HIS A 1 152 ? 7.043 6.651 -19.657 1.00 93.94 152 HIS A N 1
ATOM 1183 C CA . HIS A 1 152 ? 8.491 6.580 -19.847 1.00 93.94 152 HIS A CA 1
ATOM 1184 C C . HIS A 1 152 ? 8.957 7.703 -20.778 1.00 93.94 152 HIS A C 1
ATOM 1186 O O . HIS A 1 152 ? 8.508 7.815 -21.918 1.00 93.94 152 HIS A O 1
ATOM 1192 N N . ARG A 1 153 ? 9.871 8.553 -20.295 1.00 89.19 153 ARG A N 1
ATOM 1193 C CA . ARG A 1 153 ? 10.243 9.796 -20.983 1.00 89.19 153 ARG A CA 1
ATOM 1194 C C . ARG A 1 153 ? 10.794 9.565 -22.389 1.00 89.19 153 ARG A C 1
ATOM 1196 O O . ARG A 1 153 ? 10.427 10.320 -23.283 1.00 89.19 153 ARG A O 1
ATOM 1203 N N . ALA A 1 154 ? 11.681 8.585 -22.571 1.00 85.19 154 ALA A N 1
ATOM 1204 C CA . ALA A 1 154 ? 12.305 8.345 -23.872 1.00 85.19 154 ALA A CA 1
ATOM 1205 C C . ALA A 1 154 ? 11.257 7.934 -24.917 1.00 85.19 154 ALA A C 1
ATOM 1207 O O . ALA A 1 154 ? 11.174 8.552 -25.972 1.00 85.19 154 ALA A O 1
ATOM 1208 N N . ALA A 1 155 ? 10.365 7.009 -24.553 1.00 83.94 155 ALA A N 1
ATOM 1209 C CA . ALA A 1 155 ? 9.301 6.538 -25.435 1.00 83.94 155 ALA A CA 1
ATOM 1210 C C . ALA A 1 155 ? 8.317 7.654 -25.844 1.00 83.94 155 ALA A C 1
ATOM 1212 O O . ALA A 1 155 ? 7.871 7.689 -26.986 1.00 83.94 155 ALA A O 1
ATOM 1213 N N . VAL A 1 156 ? 8.008 8.607 -24.952 1.00 83.88 156 VAL A N 1
ATOM 1214 C CA . VAL A 1 156 ? 7.162 9.766 -25.308 1.00 83.88 156 VAL A CA 1
ATOM 1215 C C . VAL A 1 156 ? 7.840 10.659 -26.353 1.00 83.88 156 VAL A C 1
ATOM 1217 O O . VAL A 1 156 ? 7.188 11.097 -27.298 1.00 83.88 156 VAL A O 1
ATOM 1220 N N . LEU A 1 157 ? 9.141 10.923 -26.200 1.00 82.62 157 LEU A N 1
ATOM 1221 C CA . LEU A 1 157 ? 9.892 11.771 -27.134 1.00 82.62 157 LEU A CA 1
ATOM 1222 C C . LEU A 1 157 ? 10.039 11.116 -28.512 1.00 82.62 157 LEU A C 1
ATOM 1224 O O . LEU A 1 157 ? 9.997 11.812 -29.524 1.00 82.62 157 LEU A O 1
ATOM 1228 N N . ASP A 1 158 ? 10.163 9.791 -28.562 1.00 76.44 158 ASP A N 1
ATOM 1229 C CA . ASP A 1 158 ? 10.217 9.048 -29.823 1.00 76.44 158 ASP A CA 1
ATOM 1230 C C . ASP A 1 158 ? 8.881 9.114 -30.578 1.00 76.44 158 ASP A C 1
ATOM 1232 O O . ASP A 1 158 ? 8.879 9.275 -31.797 1.00 76.44 158 ASP A O 1
ATOM 1236 N N . ILE A 1 159 ? 7.745 9.090 -29.869 1.00 70.25 159 ILE A N 1
ATOM 1237 C CA . ILE A 1 159 ? 6.413 9.294 -30.467 1.00 70.25 159 ILE A CA 1
ATOM 1238 C C . ILE A 1 159 ? 6.278 10.717 -31.036 1.00 70.25 159 ILE A C 1
ATOM 1240 O O . ILE A 1 159 ? 5.789 10.886 -32.156 1.00 70.25 159 ILE A O 1
ATOM 1244 N N . GLU A 1 160 ? 6.729 11.746 -30.308 1.00 65.19 160 GLU A N 1
ATOM 1245 C CA . GLU A 1 160 ? 6.706 13.133 -30.802 1.00 65.19 160 GLU A CA 1
ATOM 1246 C C . GLU A 1 160 ? 7.614 13.321 -32.027 1.00 65.19 160 GLU A C 1
ATOM 1248 O O . GLU A 1 160 ? 7.217 13.960 -33.005 1.00 65.19 160 GLU A O 1
ATOM 1253 N N . ASN A 1 161 ? 8.804 12.718 -32.017 1.00 61.28 161 ASN A N 1
ATOM 1254 C CA . ASN A 1 161 ? 9.735 12.780 -33.141 1.00 61.28 161 ASN A CA 1
ATOM 1255 C C . ASN A 1 161 ? 9.253 11.961 -34.347 1.00 61.28 161 ASN A C 1
ATOM 1257 O O . ASN A 1 161 ? 9.447 12.399 -35.477 1.00 61.28 161 ASN A O 1
ATOM 1261 N N . ALA A 1 162 ? 8.567 10.831 -34.146 1.00 59.25 162 ALA A N 1
ATOM 1262 C CA . ALA A 1 162 ? 7.942 10.064 -35.227 1.00 59.25 162 ALA A CA 1
ATOM 1263 C C . ALA A 1 162 ? 6.771 10.823 -35.880 1.00 59.25 162 ALA A C 1
ATOM 1265 O O . ALA A 1 162 ? 6.557 10.711 -37.086 1.00 59.25 162 ALA A O 1
ATOM 1266 N N . GLY A 1 163 ? 6.048 11.645 -35.111 1.00 55.62 163 GLY A N 1
ATOM 1267 C CA . GLY A 1 163 ? 5.037 12.571 -35.634 1.00 55.62 163 GLY A CA 1
ATOM 1268 C C . GLY A 1 163 ? 5.618 13.799 -36.350 1.00 55.62 163 GLY A C 1
ATOM 1269 O O . GLY A 1 163 ? 4.919 14.426 -37.144 1.00 55.62 163 GLY A O 1
ATOM 1270 N N . ASN A 1 164 ? 6.891 14.125 -36.103 1.00 54.41 164 ASN A N 1
ATOM 1271 C CA . ASN A 1 164 ? 7.599 15.278 -36.671 1.00 54.41 164 ASN A CA 1
ATOM 1272 C C . ASN A 1 164 ? 8.795 14.878 -37.566 1.00 54.41 164 ASN A C 1
ATOM 1274 O O . ASN A 1 164 ? 9.682 15.685 -37.841 1.00 54.41 164 ASN A O 1
ATOM 1278 N N . GLY A 1 165 ? 8.825 13.624 -38.019 1.00 47.50 165 GLY A N 1
ATOM 1279 C CA . GLY A 1 165 ? 9.922 13.039 -38.779 1.00 47.50 165 GLY A CA 1
ATOM 1280 C C . GLY A 1 165 ? 9.712 13.129 -40.284 1.00 47.50 165 GLY A C 1
ATOM 1281 O O . GLY A 1 165 ? 9.4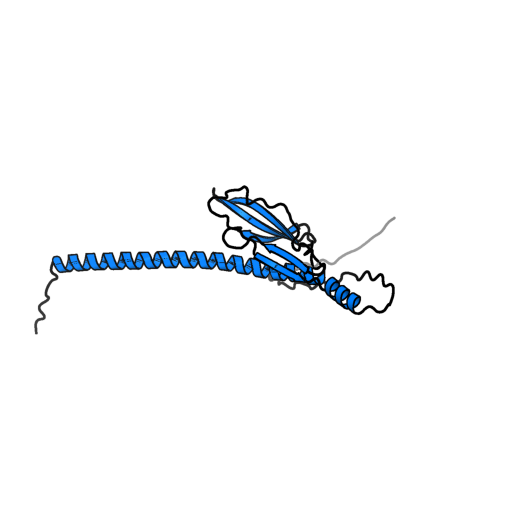31 12.128 -40.942 1.00 47.50 165 GLY A O 1
ATOM 1282 N N . GLY A 1 166 ? 9.938 14.316 -40.850 1.00 48.31 166 GLY A N 1
ATOM 1283 C CA . GLY A 1 166 ? 10.709 14.351 -42.089 1.00 48.31 166 GLY A CA 1
ATOM 1284 C C . GLY A 1 166 ? 12.075 13.719 -41.803 1.00 48.31 166 GLY A C 1
ATOM 1285 O O . GLY A 1 166 ? 12.661 14.015 -40.767 1.00 48.31 166 GLY A O 1
ATOM 1286 N N . ASN A 1 167 ? 12.501 12.804 -42.679 1.00 58.91 167 ASN A N 1
ATOM 1287 C CA . ASN A 1 167 ? 13.802 12.127 -42.702 1.00 58.91 167 ASN A CA 1
ATOM 1288 C C . ASN A 1 167 ? 14.903 12.849 -41.913 1.00 58.91 167 ASN A C 1
ATOM 1290 O O . ASN A 1 167 ? 15.246 13.962 -42.287 1.00 58.91 167 ASN A O 1
ATOM 1294 N N . ASP A 1 168 ? 15.535 12.158 -40.966 1.00 50.41 168 ASP A N 1
ATOM 1295 C CA . ASP A 1 168 ? 16.994 12.143 -40.873 1.00 50.41 168 ASP A CA 1
ATOM 1296 C C . ASP A 1 168 ? 17.471 10.902 -40.108 1.00 50.41 168 ASP A C 1
ATOM 1298 O O . ASP A 1 168 ? 16.892 10.475 -39.110 1.00 50.41 168 ASP A O 1
ATOM 1302 N N . GLY A 1 169 ? 18.470 10.249 -40.697 1.00 49.22 169 GLY A N 1
ATOM 1303 C CA . GLY A 1 169 ? 18.843 8.870 -40.422 1.00 49.22 169 GLY A CA 1
ATOM 1304 C C . GLY A 1 169 ? 19.656 8.634 -39.150 1.00 49.22 169 GLY A C 1
ATOM 1305 O O . GLY A 1 169 ? 20.172 9.548 -38.520 1.00 49.22 169 GLY A O 1
ATOM 1306 N N . ASN A 1 170 ? 19.787 7.338 -38.851 1.00 58.19 170 ASN A N 1
ATOM 1307 C CA . ASN A 1 170 ? 20.809 6.681 -38.036 1.00 58.19 170 ASN A CA 1
ATOM 1308 C C . ASN A 1 170 ? 21.455 7.521 -36.925 1.00 58.19 170 ASN A C 1
ATOM 1310 O O . ASN A 1 170 ? 22.444 8.209 -37.163 1.00 58.19 170 ASN A O 1
ATOM 1314 N N . ASN A 1 171 ? 21.052 7.272 -35.677 1.00 46.66 171 ASN A N 1
ATOM 1315 C CA . ASN A 1 171 ? 22.003 7.323 -34.574 1.00 46.66 171 ASN A CA 1
ATOM 1316 C C . ASN A 1 171 ? 21.766 6.189 -33.580 1.00 46.66 171 ASN A C 1
ATOM 1318 O O . ASN A 1 171 ? 20.822 6.173 -32.798 1.00 46.66 171 ASN A O 1
ATOM 1322 N N . ASN A 1 172 ? 22.693 5.238 -33.636 1.00 56.19 172 ASN A N 1
ATOM 1323 C CA . ASN A 1 172 ? 22.911 4.207 -32.641 1.00 56.19 172 ASN A CA 1
ATOM 1324 C C . ASN A 1 172 ? 23.542 4.894 -31.414 1.00 56.19 172 ASN A C 1
ATOM 1326 O O . ASN A 1 172 ? 24.755 5.086 -31.355 1.00 56.19 172 ASN A O 1
ATOM 1330 N N . GLY A 1 173 ? 22.705 5.367 -30.490 1.00 38.06 173 GLY A N 1
ATOM 1331 C CA . GLY A 1 173 ? 23.113 6.131 -29.311 1.00 38.06 173 GLY A CA 1
ATOM 1332 C C . GLY A 1 173 ? 22.908 5.339 -28.028 1.00 38.06 173 GLY A C 1
ATOM 1333 O O . GLY A 1 173 ? 21.963 5.590 -27.291 1.00 38.06 173 GLY A O 1
ATOM 1334 N N . ASN A 1 174 ? 23.809 4.397 -27.754 1.00 54.06 174 ASN A N 1
ATOM 1335 C CA . ASN A 1 174 ? 23.972 3.803 -26.431 1.00 54.06 174 ASN A CA 1
ATOM 1336 C C . ASN A 1 174 ? 24.427 4.919 -25.469 1.00 54.06 174 ASN A C 1
ATOM 1338 O O . ASN A 1 174 ? 25.608 5.272 -25.477 1.00 54.06 174 ASN A O 1
ATOM 1342 N N . ASN A 1 175 ? 23.511 5.541 -24.716 1.00 52.47 175 ASN A N 1
ATOM 1343 C CA . ASN A 1 175 ? 23.877 6.588 -23.763 1.00 52.47 175 ASN A CA 1
ATOM 1344 C C . ASN A 1 175 ? 23.946 6.021 -22.347 1.00 52.47 175 ASN A C 1
ATOM 1346 O O . ASN A 1 175 ? 22.953 5.582 -21.771 1.00 52.47 175 ASN A O 1
ATOM 1350 N N . GLY A 1 176 ? 25.175 6.008 -21.841 1.00 39.22 176 GLY A N 1
ATOM 1351 C CA . GLY A 1 176 ? 25.582 5.364 -20.614 1.00 39.22 176 GLY A CA 1
ATOM 1352 C C . GLY A 1 176 ? 24.948 5.935 -19.351 1.00 39.22 176 GLY A C 1
ATOM 1353 O O . GLY A 1 176 ? 24.727 7.132 -19.183 1.00 39.22 176 GLY A O 1
ATOM 1354 N N . ASN A 1 177 ? 24.758 5.002 -18.431 1.00 53.53 177 ASN A N 1
ATOM 1355 C CA . ASN A 1 177 ? 24.619 5.180 -17.002 1.00 53.53 177 ASN A CA 1
ATOM 1356 C C . ASN A 1 177 ? 25.740 6.080 -16.433 1.00 53.53 177 ASN A C 1
ATOM 1358 O O . ASN A 1 177 ? 26.910 5.725 -16.564 1.00 53.53 177 ASN A O 1
ATOM 1362 N N . ASN A 1 178 ? 25.402 7.205 -15.787 1.00 53.81 178 ASN A N 1
ATOM 1363 C CA . ASN A 1 178 ? 26.081 7.671 -14.568 1.00 53.81 178 ASN A CA 1
ATOM 1364 C C . ASN A 1 178 ? 25.299 8.816 -13.897 1.00 53.81 178 ASN A C 1
ATOM 1366 O O . ASN A 1 178 ? 25.242 9.938 -14.401 1.00 53.81 178 ASN A O 1
ATOM 1370 N N . GLY A 1 179 ? 24.733 8.542 -12.726 1.00 37.38 179 GLY A N 1
ATOM 1371 C CA . GLY A 1 179 ? 24.019 9.523 -11.911 1.00 37.38 179 GLY A CA 1
ATOM 1372 C C . GLY A 1 179 ? 23.939 9.085 -10.456 1.00 37.38 179 GLY A C 1
ATOM 1373 O O . GLY A 1 179 ? 22.865 9.094 -9.864 1.00 37.38 179 GLY A O 1
ATOM 1374 N N . ASN A 1 180 ? 25.074 8.658 -9.902 1.00 53.16 180 ASN A N 1
ATOM 1375 C CA . ASN A 1 180 ? 25.220 8.313 -8.495 1.00 53.16 180 ASN A CA 1
ATOM 1376 C C . ASN A 1 180 ? 24.964 9.575 -7.644 1.00 53.16 180 ASN A C 1
ATOM 1378 O O . ASN A 1 180 ? 25.833 10.442 -7.547 1.00 53.16 180 ASN A O 1
ATOM 1382 N N . ASN A 1 181 ? 23.766 9.723 -7.070 1.00 52.28 181 ASN A N 1
ATOM 1383 C CA . ASN A 1 181 ? 23.488 10.795 -6.115 1.00 52.28 181 ASN A CA 1
ATOM 1384 C C . ASN A 1 181 ? 23.656 10.242 -4.701 1.00 52.28 181 ASN A C 1
ATOM 1386 O O . ASN A 1 181 ? 22.815 9.488 -4.212 1.00 52.28 181 ASN A O 1
ATOM 1390 N N . GLY A 1 182 ? 24.783 10.601 -4.086 1.00 40.72 182 GLY A N 1
ATOM 1391 C CA . GLY A 1 182 ? 25.196 10.148 -2.767 1.00 40.72 182 GLY A CA 1
ATOM 1392 C C . GLY A 1 182 ? 24.144 10.417 -1.698 1.00 40.72 182 GLY A C 1
ATOM 1393 O O . GLY A 1 182 ? 23.688 11.547 -1.514 1.00 40.72 182 GLY A O 1
ATOM 1394 N N . ASN A 1 183 ? 23.799 9.368 -0.957 1.00 51.72 183 ASN A N 1
ATOM 1395 C CA . ASN A 1 183 ? 23.021 9.496 0.259 1.00 51.72 183 ASN A CA 1
ATOM 1396 C C . ASN A 1 183 ? 23.986 9.864 1.398 1.00 51.72 183 ASN A C 1
ATOM 1398 O O . ASN A 1 183 ? 24.732 9.023 1.899 1.00 51.72 183 ASN A O 1
ATOM 1402 N N . ASN A 1 184 ? 24.019 11.146 1.765 1.00 52.38 184 ASN A N 1
ATOM 1403 C CA . ASN A 1 184 ? 24.703 11.614 2.965 1.00 52.38 184 ASN A CA 1
ATOM 1404 C C . ASN A 1 184 ? 23.754 11.446 4.159 1.00 52.38 184 ASN A C 1
ATOM 1406 O O . ASN A 1 184 ? 22.790 12.196 4.299 1.00 52.38 184 ASN A O 1
ATOM 1410 N N . GLY A 1 185 ? 24.033 10.451 4.999 1.00 42.19 185 GLY A N 1
ATOM 1411 C CA . GLY A 1 185 ? 23.233 10.096 6.170 1.00 42.19 185 GLY A CA 1
ATOM 1412 C C . GLY A 1 185 ? 24.104 9.643 7.340 1.00 42.19 185 GLY A C 1
ATOM 1413 O O . GLY A 1 185 ? 24.097 8.479 7.702 1.00 42.19 185 GLY A O 1
ATOM 1414 N N . ASN A 1 186 ? 24.876 10.584 7.885 1.00 48.97 186 ASN A N 1
ATOM 1415 C CA . ASN A 1 186 ? 25.193 10.754 9.308 1.00 48.97 186 ASN A CA 1
ATOM 1416 C C . ASN A 1 186 ? 25.515 9.488 10.146 1.00 48.97 186 ASN A C 1
ATOM 1418 O O . ASN A 1 186 ? 24.635 8.914 10.783 1.00 48.97 186 ASN A O 1
ATOM 1422 N N . ASN A 1 187 ? 26.802 9.129 10.266 1.00 46.38 187 ASN A N 1
ATOM 1423 C CA . ASN A 1 187 ? 27.273 8.238 11.334 1.00 46.38 187 ASN A CA 1
ATOM 1424 C C . ASN A 1 187 ? 27.867 9.073 12.480 1.00 46.38 187 ASN A C 1
ATOM 1426 O O . ASN A 1 187 ? 29.038 9.453 12.464 1.00 46.38 187 ASN A O 1
ATOM 1430 N N . GLY A 1 188 ? 27.028 9.403 13.460 1.00 47.97 188 GLY A N 1
ATOM 1431 C CA . GLY A 1 188 ? 27.451 10.009 14.714 1.00 47.97 188 GLY A CA 1
ATOM 1432 C C . GLY A 1 188 ? 27.797 8.933 15.734 1.00 47.97 188 GLY A C 1
ATOM 1433 O O . GLY A 1 188 ? 26.911 8.473 16.442 1.00 47.97 188 GLY A O 1
ATOM 1434 N N . ASN A 1 189 ? 29.075 8.566 15.841 1.00 50.47 189 ASN A N 1
ATOM 1435 C CA . ASN A 1 189 ? 29.637 8.095 17.106 1.00 50.47 189 ASN A CA 1
ATOM 1436 C C . ASN A 1 189 ? 31.170 8.212 17.085 1.00 50.47 189 ASN A C 1
ATOM 1438 O O . ASN A 1 189 ? 31.869 7.309 16.632 1.00 50.47 189 ASN A O 1
ATOM 1442 N N . ASN A 1 190 ? 31.703 9.344 17.553 1.00 46.34 190 ASN A N 1
ATOM 1443 C CA . ASN A 1 190 ? 33.120 9.459 17.890 1.00 46.34 190 ASN A CA 1
ATOM 1444 C C . ASN A 1 190 ? 33.244 9.650 19.398 1.00 46.34 190 ASN A C 1
ATOM 1446 O O . ASN A 1 190 ? 32.978 10.724 19.935 1.00 46.34 190 ASN A O 1
ATOM 1450 N N . GLY A 1 191 ? 33.631 8.572 20.062 1.00 48.47 191 GLY A N 1
ATOM 1451 C CA . GLY A 1 191 ? 33.865 8.540 21.489 1.00 48.47 191 GLY A CA 1
ATOM 1452 C C . GLY A 1 191 ? 34.683 7.316 21.844 1.00 48.47 191 GLY A C 1
ATOM 1453 O O . GLY A 1 191 ? 34.150 6.385 22.431 1.00 48.47 191 GLY A O 1
ATOM 1454 N N . ASN A 1 192 ? 35.971 7.309 21.497 1.00 47.03 192 ASN A N 1
ATOM 1455 C CA . ASN A 1 192 ? 36.936 6.648 22.366 1.00 47.03 192 ASN A CA 1
ATOM 1456 C C . ASN A 1 192 ? 38.338 7.238 22.202 1.00 47.03 192 ASN A C 1
ATOM 1458 O O . ASN A 1 192 ? 38.994 7.069 21.176 1.00 47.03 192 ASN A O 1
ATOM 1462 N N . GLY A 1 193 ? 38.780 7.946 23.238 1.00 45.97 193 GLY A N 1
ATOM 1463 C CA . GLY A 1 193 ? 40.164 8.345 23.399 1.00 45.97 193 GLY A CA 1
ATOM 1464 C C . GLY A 1 193 ? 40.971 7.209 24.015 1.00 45.97 193 GLY A C 1
ATOM 1465 O O . GLY A 1 193 ? 40.598 6.674 25.050 1.00 45.97 193 GLY A O 1
ATOM 1466 N N . ASN A 1 194 ? 42.099 6.882 23.396 1.00 46.91 194 ASN A N 1
ATOM 1467 C CA . ASN A 1 194 ? 43.322 6.441 24.068 1.00 46.91 194 ASN A CA 1
ATOM 1468 C C . ASN A 1 194 ? 44.419 6.486 22.996 1.00 46.91 194 ASN A C 1
ATOM 1470 O O . ASN A 1 194 ? 44.245 5.931 21.919 1.00 46.91 194 ASN A O 1
ATOM 1474 N N . GLY A 1 195 ? 45.495 7.249 23.136 1.00 39.03 195 GLY A N 1
ATOM 1475 C CA . GLY A 1 195 ? 46.434 7.166 24.249 1.00 39.03 195 GLY A CA 1
ATOM 1476 C C . GLY A 1 195 ? 47.656 6.431 23.712 1.00 39.03 195 GLY A C 1
ATOM 1477 O O . GLY A 1 195 ? 47.542 5.287 23.291 1.00 39.03 195 GLY A O 1
ATOM 1478 N N . GLY A 1 196 ? 48.767 7.156 23.581 1.00 38.41 196 GLY A N 1
ATOM 1479 C CA . GLY A 1 196 ? 49.861 6.831 22.664 1.00 38.41 196 GLY A CA 1
ATOM 1480 C C . GLY A 1 196 ? 50.592 5.512 22.911 1.00 38.41 196 GLY A C 1
ATOM 1481 O O . GLY A 1 196 ? 50.551 4.943 23.992 1.00 38.41 196 GLY A O 1
ATOM 1482 N N . ASN A 1 197 ? 51.395 5.112 21.929 1.00 46.91 197 ASN A N 1
ATOM 1483 C CA . ASN A 1 197 ? 52.752 4.684 22.233 1.00 46.91 197 ASN A CA 1
ATOM 1484 C C . ASN A 1 197 ? 53.680 4.912 21.036 1.00 46.91 197 ASN A C 1
ATOM 1486 O O . ASN A 1 197 ? 53.425 4.457 19.923 1.00 46.91 197 ASN A O 1
ATOM 1490 N N . ALA A 1 198 ? 54.762 5.630 21.303 1.00 46.72 198 ALA A N 1
ATOM 1491 C CA . ALA A 1 198 ? 55.904 5.761 20.429 1.00 46.72 198 ALA A CA 1
ATOM 1492 C C . ALA A 1 198 ? 56.742 4.480 20.512 1.00 46.72 198 ALA A C 1
ATOM 1494 O O . ALA A 1 198 ? 56.980 3.972 21.605 1.00 46.72 198 ALA A O 1
ATOM 1495 N N . ASN A 1 199 ? 57.285 4.006 19.392 1.00 46.88 199 ASN A N 1
ATOM 1496 C CA . ASN A 1 199 ? 58.578 3.342 19.467 1.00 46.88 199 ASN A CA 1
ATOM 1497 C C . ASN A 1 199 ? 59.407 3.612 18.214 1.00 46.88 199 ASN A C 1
ATOM 1499 O O . ASN A 1 199 ? 59.018 3.295 17.092 1.00 46.88 199 ASN A O 1
ATOM 1503 N N . ALA A 1 200 ? 60.551 4.235 18.458 1.00 44.78 200 ALA A N 1
ATOM 1504 C CA . ALA A 1 200 ? 61.611 4.498 17.515 1.00 44.78 200 ALA A CA 1
ATOM 1505 C C . ALA A 1 200 ? 62.754 3.506 17.770 1.00 44.78 200 ALA A C 1
ATOM 1507 O O . ALA A 1 200 ? 63.088 3.226 18.918 1.00 44.78 200 ALA A O 1
ATOM 1508 N N . GLY A 1 201 ? 63.414 3.073 16.694 1.00 37.84 201 GLY A N 1
ATOM 1509 C CA . GLY A 1 201 ? 64.694 2.357 16.730 1.00 37.84 201 GLY A CA 1
ATOM 1510 C C . GLY A 1 201 ? 64.553 0.841 16.557 1.00 37.84 201 GLY A C 1
ATOM 1511 O O . GLY A 1 201 ? 63.696 0.216 17.157 1.00 37.84 201 GLY A O 1
ATOM 1512 N N . GLY A 1 202 ? 65.362 0.161 15.751 1.00 40.34 202 GLY A N 1
ATOM 1513 C CA . GLY A 1 202 ? 66.477 0.591 14.925 1.00 40.34 202 GLY A CA 1
ATOM 1514 C C . GLY A 1 202 ? 67.225 -0.624 14.359 1.00 40.34 202 GLY A C 1
ATOM 1515 O O . GLY A 1 202 ? 67.056 -1.734 14.844 1.00 40.34 202 GLY A O 1
ATOM 1516 N N . ARG A 1 203 ? 68.113 -0.327 13.399 1.00 41.66 203 ARG A N 1
ATOM 1517 C CA . ARG A 1 203 ? 69.356 -1.040 13.027 1.00 41.66 203 ARG A CA 1
ATOM 1518 C C . ARG A 1 203 ? 69.288 -2.432 12.370 1.00 41.66 203 ARG A C 1
ATOM 1520 O O . ARG A 1 203 ? 69.005 -3.406 13.044 1.00 41.66 203 ARG A O 1
ATOM 1527 N N . GLY A 1 204 ? 69.810 -2.461 11.128 1.00 40.19 204 GLY A N 1
ATOM 1528 C CA . GLY A 1 204 ? 70.829 -3.394 10.583 1.00 40.19 204 GLY A CA 1
ATOM 1529 C C . GLY A 1 204 ? 70.411 -4.860 10.411 1.00 40.19 204 GLY A C 1
ATOM 1530 O O . GLY A 1 204 ? 69.714 -5.402 11.243 1.00 40.19 204 GLY A O 1
ATOM 1531 N N . ASN A 1 205 ? 70.826 -5.636 9.415 1.00 45.75 205 ASN A N 1
ATOM 1532 C CA . ASN A 1 205 ? 71.884 -5.609 8.397 1.00 45.75 205 ASN A CA 1
ATOM 1533 C C . ASN A 1 205 ? 71.544 -6.787 7.415 1.00 45.75 205 ASN A C 1
ATOM 1535 O O . ASN A 1 205 ? 70.494 -7.401 7.618 1.00 45.75 205 ASN A O 1
ATOM 1539 N N . PRO A 1 206 ? 72.309 -7.148 6.360 1.00 65.94 206 PRO A N 1
ATOM 1540 C CA . PRO A 1 206 ? 71.753 -7.669 5.117 1.00 65.94 206 PRO A CA 1
ATOM 1541 C C . PRO A 1 206 ? 71.988 -9.192 5.029 1.00 65.94 206 PRO A C 1
ATOM 1543 O O . PRO A 1 206 ? 72.598 -9.784 5.921 1.00 65.94 206 PRO A O 1
ATOM 1546 N N . ASN A 1 207 ? 71.531 -9.829 3.952 1.00 46.41 207 ASN A N 1
ATOM 1547 C CA . ASN A 1 207 ? 72.340 -10.713 3.098 1.00 46.41 207 ASN A CA 1
ATOM 1548 C C . ASN A 1 207 ? 71.451 -11.583 2.200 1.00 46.41 207 ASN A C 1
ATOM 1550 O O . ASN A 1 207 ? 70.455 -12.133 2.664 1.00 46.41 207 ASN A O 1
ATOM 1554 N N . ASN A 1 208 ? 71.967 -11.759 0.978 1.00 43.50 208 ASN A N 1
ATOM 1555 C CA . ASN A 1 208 ? 71.560 -12.622 -0.136 1.00 43.50 208 ASN A CA 1
ATOM 1556 C C . ASN A 1 208 ? 70.327 -12.229 -0.948 1.00 43.50 208 ASN A C 1
ATOM 1558 O O . ASN A 1 208 ? 69.191 -12.441 -0.480 1.00 43.50 208 ASN A O 1
#

Foldseek 3Di:
DDDDPDDDDPVNVVVVVVVVVVVCVVVVVVVVVVVVVVVVVVLVVVLVVLVVVCCVVQQVCCQEPRWDQKKKWWDFDQDPNDTWIKIFIFGVVVVRHTDDIHTQAADPVDPDPVRGDPIDIAFCADPVANQKTKGWDLSDHNRGTDIDIHGHNVSVVVVVCVVVDPDDDDDPDPDDDDDDDDDDDDDDDDDDDDDDDDDDDDDDDDDD

Secondary structure (DSSP, 8-state):
------PPPHHHHHHHHHHHHHHHHHHHHHHHHHHHHHHHHHHHHHHHHHHHHHHHHHHHHHHHT-SSSEEEEEEEEEETTEEEEEEEEEETTTTSEEEEEEE-PPPTT--STTT-EEEEES-EEETTEEEEEEEEE--SGGGPPEEEEEE-HHHHHHHHHHHT--------------------------------------------

Radius of gyration: 33.16 Å; Cα contacts (8 Å, |Δi|>4): 223; chains: 1; bounding box: 106×50×106 Å